Protein AF-A0A4R2RQB7-F1 (afdb_monomer)

Foldseek 3Di:
DDDDDDDDDDDDDDDDDDDDDDDDDDDDDDDDDDDDDDDPPPPLPQWWFWEDDDPDIDIDRQVVQQDPLPDLVRGDVVVVVVCCVPPPFVPAFDPKAAWFDDLNDIDFIGKTKGFDVVVVVVCSVVSVVRIPHYDHGHIDIHDHPHGPVQLVQQFVFWLFKAKWFDDVVQPLLVQLLVLLLSQQAFDKAAAFRKDKSCVRSDAFDVVSVWDWDWDADPNDIDIDTRHNNQVVLLLVQLQCQQSVWAWDFFDDDPDDAQGADPPSTGDDDHVDGITMTTNNWNWMKTWHWDDDPRMTMIIITGGPPTDTDGDDDDHTDDPVRGPPD

Organism: NCBI:txid1544746

Solvent-accessible surface area (backbone atoms only — not comparable to full-atom values): 18966 Å² total; per-residue (Å²): 137,88,83,88,81,90,85,87,88,86,88,79,88,89,86,89,87,88,79,90,87,89,89,90,84,87,89,86,88,83,92,81,72,92,74,84,70,79,80,78,76,79,73,71,54,88,39,26,47,29,37,26,57,97,94,47,76,49,78,42,61,35,55,84,59,56,30,73,74,78,52,74,84,46,47,47,63,65,61,51,52,48,47,40,58,69,70,46,38,78,77,63,46,38,79,41,38,48,29,48,49,58,95,81,41,78,42,68,47,41,74,11,30,38,75,31,64,66,61,47,51,59,46,54,79,44,37,85,82,44,49,73,40,77,34,77,58,54,63,44,76,36,79,37,91,33,42,49,73,58,57,67,38,21,73,67,28,78,56,24,71,27,52,30,44,52,68,61,86,45,51,43,30,45,49,21,31,48,53,48,36,58,52,51,32,46,40,74,45,45,53,71,36,70,50,45,50,48,81,58,54,47,74,68,38,65,90,76,68,29,33,66,18,66,36,75,56,97,66,37,84,42,79,38,62,32,11,44,39,44,56,50,42,13,30,45,48,48,11,38,43,26,31,48,44,46,77,72,37,75,37,68,62,89,51,92,58,56,49,34,50,90,94,46,53,22,33,60,41,80,99,64,50,40,40,27,36,30,35,77,40,97,52,50,34,28,34,40,47,49,75,57,94,36,32,44,38,25,33,32,20,18,35,74,85,63,78,73,60,65,44,92,74,84,74,42,47,56,62,95,74,36,80,88,120

Radius of gyration: 35.62 Å; Cα contacts (8 Å, |Δi|>4): 608; chains: 1; bounding box: 116×33×71 Å

Secondary structure (DSSP, 8-state):
-PPPP------------------------------------------EEEEEETTEEEEEEGGGGT--SS-GGGS-HHHHHHHIIIIIHHHH-B--B--EEETTEEEPPB-EEEE-HHHHHHHHHTGGGTTTSPEEPPEEEEPPSS-HHHHHHTTSEEEEEEEEE--TT-HHHHHHHHHHHHHTTTEEE-TTPEEEHHHHH----GGGT--EEEEEETTEEEEEETTTHHHHHHHHHHHHHHTT-EEEE----SS--TTS-TT------TTS---EEE--SSS-EEEEEEEETTEEEEEEEE-TT----PPP-PPPPPGGG----

InterPro domains:
  IPR007391 Vancomycin resistance VanW [PF04294] (172-301)
  IPR052913 Glycopeptide antibiotic resistance protein [PTHR35788] (31-301)

pLDDT: mean 85.74, std 21.05, range [27.14, 98.88]

Mean predicted aligned error: 11.04 Å

Structure (mmCIF, N/CA/C/O backbone):
data_AF-A0A4R2RQB7-F1
#
_entry.id   AF-A0A4R2RQB7-F1
#
loop_
_atom_site.group_PDB
_atom_site.id
_atom_site.type_symbol
_atom_site.label_atom_id
_atom_site.label_alt_id
_atom_site.label_comp_id
_atom_site.label_asym_id
_atom_site.label_entity_id
_atom_site.label_seq_id
_atom_site.pdbx_PDB_ins_code
_atom_site.Cartn_x
_atom_site.Cartn_y
_atom_site.Cartn_z
_atom_site.occupancy
_atom_site.B_iso_or_equiv
_atom_site.auth_seq_id
_atom_site.auth_comp_id
_atom_site.auth_asym_id
_atom_site.auth_atom_id
_atom_site.pdbx_PDB_model_num
ATOM 1 N N . MET A 1 1 ? -30.524 -9.908 -33.281 1.00 41.75 1 MET A N 1
ATOM 2 C CA . MET A 1 1 ? -31.072 -10.703 -32.159 1.00 41.75 1 MET A CA 1
ATOM 3 C C . MET A 1 1 ? -32.319 -9.994 -31.649 1.00 41.75 1 MET A C 1
ATOM 5 O O . MET A 1 1 ? -32.245 -8.812 -31.344 1.00 41.75 1 MET A O 1
ATOM 9 N N . LYS A 1 2 ? -33.473 -10.667 -31.725 1.00 34.12 2 LYS A N 1
ATOM 10 C CA . LYS A 1 2 ? -34.825 -10.111 -31.534 1.00 34.12 2 LYS A CA 1
ATOM 11 C C . LYS A 1 2 ? -35.172 -10.000 -30.037 1.00 34.12 2 LYS A C 1
ATOM 13 O O . LYS A 1 2 ? -34.946 -10.958 -29.307 1.00 34.12 2 LYS A O 1
ATOM 18 N N . LYS A 1 3 ? -35.760 -8.876 -29.609 1.00 35.12 3 LYS A N 1
ATOM 19 C CA . LYS A 1 3 ? -36.526 -8.740 -28.351 1.00 35.12 3 LYS A CA 1
ATOM 20 C C . LYS A 1 3 ? -38.022 -8.898 -28.670 1.00 35.12 3 LYS A C 1
ATOM 22 O O . LYS A 1 3 ? -38.433 -8.327 -29.682 1.00 35.12 3 LYS A O 1
ATOM 27 N N . PRO A 1 4 ? -38.839 -9.603 -27.866 1.00 51.75 4 PRO A N 1
ATOM 28 C CA . PRO A 1 4 ? -40.287 -9.567 -28.014 1.00 51.75 4 PRO A CA 1
ATOM 29 C C . PRO A 1 4 ? -40.957 -8.613 -27.016 1.00 51.75 4 PRO A C 1
ATOM 31 O O . PRO A 1 4 ? -40.385 -8.227 -25.996 1.00 51.75 4 PRO A O 1
ATOM 34 N N . ALA A 1 5 ? -42.168 -8.219 -27.398 1.00 39.22 5 ALA A N 1
ATOM 35 C CA . ALA A 1 5 ? -42.980 -7.154 -26.844 1.00 39.22 5 ALA A CA 1
ATOM 36 C C . ALA A 1 5 ? -44.043 -7.635 -25.837 1.00 39.22 5 ALA A C 1
ATOM 38 O O . ALA A 1 5 ? -44.452 -8.792 -25.828 1.00 39.22 5 ALA A O 1
ATOM 39 N N . LEU A 1 6 ? -44.464 -6.649 -25.044 1.00 38.53 6 LEU A N 1
ATOM 40 C CA . LEU A 1 6 ? -45.706 -6.425 -24.297 1.00 38.53 6 LEU A CA 1
ATOM 41 C C . LEU A 1 6 ? -46.942 -7.267 -24.690 1.00 38.53 6 LEU A C 1
ATOM 43 O O . LEU A 1 6 ? -47.318 -7.299 -25.860 1.00 38.53 6 LEU A O 1
ATOM 47 N N . VAL A 1 7 ? -47.665 -7.784 -23.688 1.00 36.84 7 VAL A N 1
ATOM 48 C CA . VAL A 1 7 ? -49.107 -8.081 -23.777 1.00 36.84 7 VAL A CA 1
ATOM 49 C C . VAL A 1 7 ? -49.780 -7.678 -22.461 1.00 36.84 7 VAL A C 1
ATOM 51 O O . VAL A 1 7 ? -49.440 -8.191 -21.397 1.00 36.84 7 VAL A O 1
ATOM 54 N N . THR A 1 8 ? -50.742 -6.763 -22.558 1.00 34.00 8 THR A N 1
ATOM 55 C CA . THR A 1 8 ? -51.638 -6.305 -21.487 1.00 34.00 8 THR A CA 1
ATOM 56 C C . THR A 1 8 ? -53.034 -6.843 -21.802 1.00 34.00 8 THR A C 1
ATOM 58 O O . THR A 1 8 ? -53.491 -6.680 -22.931 1.00 34.00 8 THR A O 1
ATOM 61 N N . PHE A 1 9 ? -53.722 -7.461 -20.839 1.00 37.06 9 PHE A N 1
ATOM 62 C CA . PHE A 1 9 ? -55.126 -7.866 -20.978 1.00 37.06 9 PHE A CA 1
ATOM 63 C C . PHE A 1 9 ? -56.004 -7.051 -20.023 1.00 37.06 9 PHE A C 1
ATOM 65 O O . PHE A 1 9 ? -55.791 -7.048 -18.814 1.00 37.06 9 PHE A O 1
ATOM 72 N N . ILE A 1 10 ? -56.993 -6.369 -20.600 1.00 37.09 10 ILE A N 1
ATOM 73 C CA . ILE A 1 10 ? -58.132 -5.731 -19.933 1.00 37.09 10 ILE A CA 1
ATOM 74 C C . ILE A 1 10 ? -59.335 -6.648 -20.183 1.00 37.09 10 ILE A C 1
ATOM 76 O O . ILE A 1 10 ? -59.533 -7.080 -21.317 1.00 37.09 10 ILE A O 1
ATOM 80 N N . SER A 1 11 ? -60.150 -6.926 -19.163 1.00 36.53 11 SER A N 1
ATOM 81 C CA . SER A 1 11 ? -61.489 -7.492 -19.358 1.00 36.53 11 SER A CA 1
ATOM 82 C C . SER A 1 11 ? -62.484 -6.878 -18.379 1.00 36.53 11 SER A C 1
ATOM 84 O O . SER A 1 11 ? -62.200 -6.692 -17.198 1.00 36.53 11 SER A O 1
ATOM 86 N N . THR A 1 12 ? -63.648 -6.555 -18.926 1.00 36.34 12 THR A N 1
ATOM 87 C CA . THR A 1 12 ? -64.676 -5.647 -18.419 1.00 36.34 12 THR A CA 1
ATOM 88 C C . THR A 1 12 ? -65.913 -6.423 -17.940 1.00 36.34 12 THR A C 1
ATOM 90 O O . THR A 1 12 ? -66.259 -7.433 -18.538 1.00 36.34 12 THR A O 1
ATOM 93 N N . MET A 1 13 ? -66.595 -5.869 -16.926 1.00 34.84 13 MET A N 1
ATOM 94 C CA . MET A 1 13 ? -68.047 -5.895 -16.630 1.00 34.84 13 MET A CA 1
ATOM 95 C C . MET A 1 13 ? -68.846 -7.215 -16.557 1.00 34.84 13 MET A C 1
ATOM 97 O O . MET A 1 13 ? -69.034 -7.905 -17.551 1.00 34.84 13 MET A O 1
ATOM 101 N N . CYS A 1 14 ? -69.589 -7.377 -15.451 1.00 33.84 14 CYS A N 1
ATOM 102 C CA . CYS A 1 14 ? -71.060 -7.417 -15.513 1.00 33.84 14 CYS A CA 1
ATOM 103 C C . CYS A 1 14 ? -71.718 -7.077 -14.164 1.00 33.84 14 CYS A C 1
ATOM 105 O O . CYS A 1 14 ? -71.251 -7.472 -13.100 1.00 33.84 14 CYS A O 1
ATOM 107 N N . LEU A 1 15 ? -72.806 -6.314 -14.264 1.00 36.81 15 LEU A N 1
ATOM 108 C CA . LEU A 1 15 ? -73.662 -5.763 -13.216 1.00 36.81 15 LEU A CA 1
ATOM 109 C C . LEU A 1 15 ? -74.956 -6.598 -13.182 1.00 36.81 15 LEU A C 1
ATOM 111 O O . LEU A 1 15 ? -75.507 -6.851 -14.249 1.00 36.81 15 LEU A O 1
ATOM 115 N N . PHE A 1 16 ? -75.490 -6.950 -12.010 1.00 35.72 16 PHE A N 1
ATOM 116 C CA . PHE A 1 16 ? -76.912 -7.288 -11.855 1.00 35.72 16 PHE A CA 1
ATOM 117 C C . PHE A 1 16 ? -77.428 -6.787 -10.499 1.00 35.72 16 PHE A C 1
ATOM 119 O O . PHE A 1 16 ? -76.824 -7.023 -9.456 1.00 35.72 16 PHE A O 1
ATOM 126 N N . ILE A 1 17 ? -78.538 -6.054 -10.560 1.00 40.56 17 ILE A N 1
ATOM 127 C CA . ILE A 1 17 ? -79.301 -5.432 -9.469 1.00 40.56 17 ILE A CA 1
ATOM 128 C C . ILE A 1 17 ? -80.656 -6.154 -9.399 1.00 40.56 17 ILE A C 1
ATOM 130 O O . ILE A 1 17 ? -81.132 -6.553 -10.458 1.00 40.56 17 ILE A O 1
ATOM 134 N N . LEU A 1 18 ? -81.260 -6.263 -8.201 1.00 34.50 18 LEU A N 1
ATOM 135 C CA . LEU A 1 18 ? -82.706 -6.336 -7.833 1.00 34.50 18 LEU A CA 1
ATOM 136 C C . LEU A 1 18 ? -82.798 -7.088 -6.477 1.00 34.50 18 LEU A C 1
ATOM 138 O O . LEU A 1 18 ? -82.076 -8.058 -6.302 1.00 34.50 18 LEU A O 1
ATOM 142 N N . SER A 1 19 ? -83.620 -6.801 -5.458 1.00 32.12 19 SER A N 1
ATOM 143 C CA . SER A 1 19 ? -84.639 -5.785 -5.119 1.00 32.12 19 SER A CA 1
ATOM 144 C C . SER A 1 19 ? -85.223 -6.137 -3.720 1.00 32.12 19 SER A C 1
ATOM 146 O O . SER A 1 19 ? -85.312 -7.325 -3.442 1.00 32.12 19 SER A O 1
ATOM 148 N N . CYS A 1 20 ? -85.638 -5.132 -2.914 1.00 29.88 20 CYS A N 1
ATOM 149 C CA . CYS A 1 20 ? -86.714 -5.062 -1.870 1.00 29.88 20 CYS A CA 1
ATOM 150 C C . CYS A 1 20 ? -87.087 -6.304 -1.000 1.00 29.88 20 CYS A C 1
ATOM 152 O O . CYS A 1 20 ? -87.253 -7.393 -1.519 1.00 29.88 20 CYS A O 1
ATOM 154 N N . THR A 1 21 ? -87.363 -6.259 0.318 1.00 37.09 21 THR A N 1
ATOM 155 C CA . THR A 1 21 ? -88.160 -5.332 1.173 1.00 37.09 21 THR A CA 1
ATOM 156 C C . THR A 1 21 ? -87.976 -5.721 2.675 1.00 37.09 21 THR A C 1
ATOM 158 O O . THR A 1 21 ? -87.451 -6.802 2.941 1.00 37.09 21 THR A O 1
ATOM 161 N N . PRO A 1 22 ? -88.415 -4.902 3.663 1.00 50.56 22 PRO A N 1
ATOM 162 C CA . PRO A 1 22 ? -88.115 -5.048 5.097 1.00 50.56 22 PRO A CA 1
ATOM 163 C C . PRO A 1 22 ? -89.261 -5.663 5.938 1.00 50.56 22 PRO A C 1
ATOM 165 O O . PRO A 1 22 ? -90.423 -5.604 5.546 1.00 50.56 22 PRO A O 1
ATOM 168 N N . MET A 1 23 ? -88.956 -6.154 7.149 1.00 31.94 23 MET A N 1
ATOM 169 C CA . MET A 1 23 ? -89.939 -6.337 8.232 1.00 31.94 23 MET A CA 1
ATOM 170 C C . MET A 1 23 ? -89.361 -5.947 9.602 1.00 31.94 23 MET A C 1
ATOM 172 O O . MET A 1 23 ? -88.247 -6.316 9.964 1.00 31.94 23 MET A O 1
ATOM 176 N N . GLN A 1 24 ? -90.170 -5.187 10.341 1.00 36.12 24 GLN A N 1
ATOM 177 C CA . GLN A 1 24 ? -89.989 -4.669 11.700 1.00 36.12 24 GLN A CA 1
ATOM 178 C C . GLN A 1 24 ? -90.617 -5.594 12.757 1.00 36.12 24 GLN A C 1
ATOM 180 O O . GLN A 1 24 ? -91.703 -6.116 12.523 1.00 36.12 24 GLN A O 1
ATOM 185 N N . ALA A 1 25 ? -90.005 -5.665 13.947 1.00 34.47 25 ALA A N 1
ATOM 186 C CA . ALA A 1 25 ? -90.647 -5.805 15.273 1.00 34.47 25 ALA A CA 1
ATOM 187 C C . ALA A 1 25 ? -89.563 -5.587 16.365 1.00 34.47 25 ALA A C 1
ATOM 189 O O . ALA A 1 25 ? -88.595 -6.335 16.408 1.00 34.47 25 ALA A O 1
ATOM 190 N N . SER A 1 26 ? -89.493 -4.431 17.046 1.00 29.70 26 SER A N 1
ATOM 191 C CA . SER A 1 26 ? -90.160 -4.042 18.318 1.00 29.70 26 SER A CA 1
ATOM 192 C C . SER A 1 26 ? -89.748 -4.908 19.529 1.00 29.70 26 SER A C 1
ATOM 194 O O . SER A 1 26 ? -90.164 -6.054 19.618 1.00 29.70 26 SER A O 1
ATOM 196 N N . GLN A 1 27 ? -88.765 -4.495 20.348 1.00 32.69 27 GLN A N 1
ATOM 197 C CA . GLN A 1 27 ? -88.809 -3.642 21.570 1.00 32.69 27 GLN A CA 1
ATOM 198 C C . GLN A 1 27 ? -88.611 -4.472 22.862 1.00 32.69 27 GLN A C 1
ATOM 200 O O . GLN A 1 27 ? -89.467 -5.288 23.188 1.00 32.69 27 GLN A O 1
ATOM 205 N N . LYS A 1 28 ? -87.558 -4.187 23.652 1.00 29.77 28 LYS A N 1
ATOM 206 C CA . LYS A 1 28 ? -87.646 -3.625 25.025 1.00 29.77 28 LYS A CA 1
ATOM 207 C C . LYS A 1 28 ? -86.283 -3.534 25.740 1.00 29.77 28 LYS A C 1
ATOM 209 O O . LYS A 1 28 ? -85.411 -4.376 25.583 1.00 29.77 28 LYS A O 1
ATOM 214 N N . GLU A 1 29 ? -86.185 -2.444 26.490 1.00 33.03 29 GLU A N 1
ATOM 215 C CA . GLU A 1 29 ? -85.135 -1.856 27.337 1.00 33.03 29 GLU A CA 1
ATOM 216 C C . GLU A 1 29 ? -84.390 -2.793 28.307 1.00 33.03 29 GLU A C 1
ATOM 218 O O . GLU A 1 29 ? -84.976 -3.749 28.802 1.00 33.03 29 GLU A O 1
ATOM 223 N N . THR A 1 30 ? -83.145 -2.442 28.683 1.00 28.64 30 THR A N 1
ATOM 224 C CA . THR A 1 30 ? -82.716 -2.102 30.071 1.00 28.64 30 THR A CA 1
ATOM 225 C C . THR A 1 30 ? -81.284 -1.513 30.036 1.00 28.64 30 THR A C 1
ATOM 227 O O . THR A 1 30 ? -80.422 -2.110 29.391 1.00 28.64 30 THR A O 1
ATOM 230 N N . PRO A 1 31 ? -80.971 -0.382 30.706 1.00 33.25 31 PRO A N 1
ATOM 231 C CA . PRO A 1 31 ? -79.615 0.163 30.760 1.00 33.25 31 PRO A CA 1
ATOM 232 C C . PRO A 1 31 ? -78.829 -0.440 31.934 1.00 33.25 31 PRO A C 1
ATOM 234 O O . PRO A 1 31 ? -79.226 -0.308 33.090 1.00 33.25 31 PRO A O 1
ATOM 237 N N . LEU A 1 32 ? -77.691 -1.075 31.651 1.00 29.56 32 LEU A N 1
ATOM 238 C CA . LEU A 1 32 ? -76.764 -1.569 32.671 1.00 29.56 32 LEU A CA 1
ATOM 239 C C . LEU A 1 32 ? -75.432 -0.824 32.576 1.00 29.56 32 LEU A C 1
ATOM 241 O O . LEU A 1 32 ? -74.598 -1.110 31.727 1.00 29.56 32 LEU A O 1
ATOM 245 N N . GLN A 1 33 ? -75.325 0.158 33.472 1.00 28.36 33 GLN A N 1
ATOM 246 C CA . GLN A 1 33 ? -74.161 0.558 34.264 1.00 28.36 33 GLN A CA 1
ATOM 247 C C . GLN A 1 33 ? -72.772 0.532 33.608 1.00 28.36 33 GLN A C 1
ATOM 249 O O . GLN A 1 33 ? -72.193 -0.520 33.338 1.00 28.36 33 GLN A O 1
ATOM 254 N N . GLU A 1 34 ? -72.194 1.735 33.535 1.00 40.31 34 GLU A N 1
ATOM 255 C CA . GLU A 1 34 ? -70.755 1.990 33.588 1.00 40.31 34 GLU A CA 1
ATOM 256 C C . GLU A 1 34 ? -70.060 1.042 34.573 1.00 40.31 34 GLU A C 1
ATOM 258 O O . GLU A 1 34 ? -70.184 1.163 35.793 1.00 40.31 34 GLU A O 1
ATOM 263 N N . LYS A 1 35 ? -69.276 0.112 34.028 1.00 30.17 35 LYS A N 1
ATOM 264 C CA . LYS A 1 35 ? -68.130 -0.453 34.729 1.00 30.17 35 LYS A CA 1
ATOM 265 C C . LYS A 1 35 ? -66.894 0.279 34.243 1.00 30.17 35 LYS A C 1
ATOM 267 O O . LYS A 1 35 ? -66.351 -0.001 33.177 1.00 30.17 35 LYS A O 1
ATOM 272 N N . THR A 1 36 ? -66.489 1.237 35.064 1.00 32.72 36 THR A N 1
ATOM 273 C CA . THR A 1 36 ? -65.136 1.774 35.147 1.00 32.72 36 THR A CA 1
ATOM 274 C C . THR A 1 36 ? -64.117 0.647 34.991 1.00 32.72 36 THR A C 1
ATOM 276 O O . THR A 1 36 ? -63.962 -0.213 35.856 1.00 32.72 36 THR A O 1
ATOM 279 N N . THR A 1 37 ? -63.428 0.639 33.852 1.00 27.14 37 THR A N 1
ATOM 280 C CA . THR A 1 37 ? -62.176 -0.106 33.708 1.00 27.14 37 THR A CA 1
ATOM 2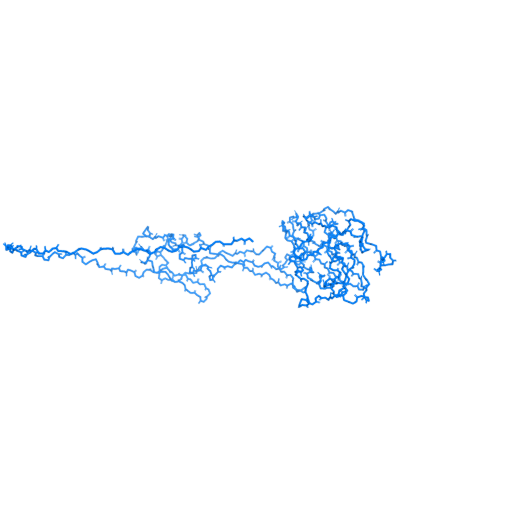81 C C . THR A 1 37 ? -61.069 0.792 34.261 1.00 27.14 37 THR A C 1
ATOM 283 O O . THR A 1 37 ? -61.119 2.002 34.015 1.00 27.14 37 THR A O 1
ATOM 286 N N . PRO A 1 38 ? -60.125 0.269 35.062 1.00 32.50 38 PRO A N 1
ATOM 287 C CA . PRO A 1 38 ? -59.202 1.101 35.815 1.00 32.50 38 PRO A CA 1
ATOM 288 C C . PRO A 1 38 ? -58.359 1.934 34.859 1.00 32.50 38 PRO A C 1
ATOM 290 O O . PRO A 1 38 ? -57.744 1.399 33.938 1.00 32.50 38 PRO A O 1
ATOM 293 N N . SER A 1 39 ? -58.319 3.239 35.118 1.00 32.75 39 SER A N 1
ATOM 294 C CA . SER A 1 39 ? -57.244 4.119 34.678 1.00 32.75 39 SER A CA 1
ATOM 295 C C . SER A 1 39 ? -55.923 3.458 35.064 1.00 32.75 39 SER A C 1
ATOM 297 O O . SER A 1 39 ? -55.522 3.516 36.225 1.00 32.75 39 SER A O 1
ATOM 299 N N . GLN A 1 40 ? -55.264 2.806 34.106 1.00 34.34 40 GLN A N 1
ATOM 300 C CA . GLN A 1 40 ? -53.846 2.510 34.213 1.00 34.34 40 GLN A CA 1
ATOM 301 C C . GLN A 1 40 ? -53.148 3.862 34.241 1.00 34.34 40 GLN A C 1
ATOM 303 O O . GLN A 1 40 ? -52.987 4.534 33.224 1.00 34.34 40 GLN A O 1
ATOM 308 N N . THR A 1 41 ? -52.835 4.304 35.451 1.00 31.98 41 THR A N 1
ATOM 309 C CA . THR A 1 41 ? -51.997 5.457 35.706 1.00 31.98 41 THR A CA 1
ATOM 310 C C . THR A 1 41 ? -50.684 5.195 34.993 1.00 31.98 41 THR A C 1
ATOM 312 O O . THR A 1 41 ? -49.893 4.344 35.393 1.00 31.98 41 THR A O 1
ATOM 315 N N . LYS A 1 42 ? -50.499 5.910 33.889 1.00 38.31 42 LYS A N 1
ATOM 316 C CA . LYS A 1 42 ? -49.254 6.049 33.154 1.00 38.31 42 LYS A CA 1
ATOM 317 C C . LYS A 1 42 ? -48.254 6.733 34.095 1.00 38.31 42 LYS A C 1
ATOM 319 O O . LYS A 1 42 ? -48.016 7.930 33.992 1.00 38.31 42 LYS A O 1
ATOM 324 N N . HIS A 1 43 ? -47.696 6.000 35.057 1.00 41.50 43 HIS A N 1
ATOM 325 C CA . HIS A 1 43 ? -46.380 6.336 35.587 1.00 41.50 43 HIS A CA 1
ATOM 326 C C . HIS A 1 43 ? -45.396 5.984 34.476 1.00 41.50 43 HIS A C 1
ATOM 328 O O . HIS A 1 43 ? -44.737 4.954 34.500 1.00 41.50 43 HIS A O 1
ATOM 334 N N . GLN A 1 44 ? -45.385 6.820 33.438 1.00 50.47 44 GLN A N 1
ATOM 335 C CA . GLN A 1 44 ? -44.293 6.861 32.490 1.00 50.47 44 GLN A CA 1
ATOM 336 C C . GLN A 1 44 ? -43.136 7.427 33.307 1.00 50.47 44 GLN A C 1
ATOM 338 O O . GLN A 1 44 ? -43.063 8.630 33.537 1.00 50.47 44 GLN A O 1
ATOM 343 N N . LEU A 1 45 ? -42.344 6.543 33.917 1.00 57.25 45 LEU A N 1
ATOM 344 C CA . LEU A 1 45 ? -41.039 6.952 34.394 1.00 57.25 45 LEU A CA 1
ATOM 345 C C . LEU A 1 45 ? -40.296 7.434 33.150 1.00 57.25 45 LEU A C 1
ATOM 347 O O . LEU A 1 45 ? -40.094 6.654 32.220 1.00 57.25 45 LEU A O 1
ATOM 351 N N . ASP A 1 46 ? -39.933 8.714 33.131 1.00 74.88 46 ASP A N 1
ATOM 352 C CA . ASP A 1 46 ? -38.983 9.271 32.172 1.00 74.88 46 ASP A CA 1
ATOM 353 C C . ASP A 1 46 ? -37.628 8.606 32.462 1.00 74.88 46 ASP A C 1
ATOM 355 O O . ASP A 1 46 ? -36.827 9.108 33.249 1.00 74.88 46 ASP A O 1
ATOM 359 N N . ALA A 1 47 ? -37.437 7.389 31.954 1.00 89.50 47 ALA A N 1
ATOM 360 C CA . ALA A 1 47 ? -36.232 6.591 32.113 1.00 89.50 47 ALA A CA 1
ATOM 361 C C . ALA A 1 47 ? -35.478 6.611 30.787 1.00 89.50 47 ALA A C 1
ATOM 363 O O . ALA A 1 47 ? -35.867 5.952 29.823 1.00 89.50 47 ALA A O 1
ATOM 364 N N . LYS A 1 48 ? -34.391 7.376 30.754 1.00 93.19 48 LYS A N 1
ATOM 365 C CA . LYS A 1 48 ? -33.513 7.509 29.599 1.00 93.19 48 LYS A CA 1
ATOM 366 C C . LYS A 1 48 ? -32.200 6.797 29.834 1.00 93.19 48 LYS A C 1
ATOM 368 O O . LYS A 1 48 ? -31.598 6.932 30.901 1.00 93.19 48 LYS A O 1
ATOM 373 N N . LEU A 1 49 ? -31.712 6.132 28.799 1.00 94.00 49 LEU A N 1
ATOM 374 C CA . LEU A 1 49 ? -30.302 5.792 28.688 1.00 94.00 49 LEU A CA 1
ATOM 375 C C . LEU A 1 49 ? -29.608 6.886 27.883 1.00 94.00 49 LEU A C 1
ATOM 377 O O . LEU A 1 49 ? -30.064 7.251 26.801 1.00 94.00 49 LEU A O 1
ATOM 381 N N . MET A 1 50 ? -28.524 7.427 28.429 1.00 95.38 50 MET A N 1
ATOM 382 C CA . MET A 1 50 ? -27.816 8.555 27.836 1.00 95.38 50 MET A CA 1
ATOM 383 C C . MET A 1 50 ? -26.335 8.217 27.706 1.00 95.38 50 MET A C 1
ATOM 385 O O . MET A 1 50 ? -25.676 7.937 28.707 1.00 95.38 50 MET A O 1
ATOM 389 N N . PHE A 1 51 ? -25.804 8.287 26.488 1.00 96.44 51 PHE A N 1
ATOM 390 C CA . PHE A 1 51 ? -24.368 8.189 26.232 1.00 96.44 51 PHE A CA 1
ATOM 391 C C . PHE A 1 51 ? -23.829 9.519 25.724 1.00 96.44 51 PHE A C 1
ATOM 393 O O . PHE A 1 51 ? -24.500 10.213 24.965 1.00 96.44 51 PHE A O 1
ATOM 400 N N . GLN A 1 52 ? -22.604 9.860 26.105 1.00 95.81 52 GLN A N 1
ATOM 401 C CA . GLN A 1 52 ? -21.890 11.029 25.612 1.00 95.81 52 GLN A CA 1
ATOM 402 C C . GLN A 1 52 ? -20.494 10.660 25.117 1.00 95.81 52 GLN A C 1
ATOM 404 O O . GLN A 1 52 ? -19.865 9.727 25.619 1.00 95.81 52 GLN A O 1
ATOM 409 N N . HIS A 1 53 ? -20.016 11.397 24.120 1.00 94.94 53 HIS A N 1
ATOM 410 C CA . HIS A 1 53 ? -18.635 11.342 23.660 1.00 94.94 53 HIS A CA 1
ATOM 411 C C . HIS A 1 53 ? -18.262 12.675 23.006 1.00 94.94 53 HIS A C 1
ATOM 413 O O . HIS A 1 53 ? -18.989 13.183 22.151 1.00 94.94 53 HIS A O 1
ATOM 419 N N . GLU A 1 54 ? -17.125 13.247 23.406 1.00 90.50 54 GLU A N 1
ATOM 420 C CA . GLU A 1 54 ? -16.690 14.586 22.987 1.00 90.50 54 GLU A CA 1
ATOM 421 C C . GLU A 1 54 ? -17.781 15.653 23.219 1.00 90.50 54 GLU A C 1
ATOM 423 O O . GLU A 1 54 ? -18.066 15.999 24.361 1.00 90.50 54 GLU A O 1
ATOM 428 N N . ASN A 1 55 ? -18.390 16.177 22.151 1.00 91.25 55 ASN A N 1
ATOM 429 C CA . ASN A 1 55 ? -19.432 17.209 22.207 1.00 91.25 55 ASN A CA 1
ATOM 430 C C . ASN A 1 55 ? -20.818 16.676 21.803 1.00 91.25 55 ASN A C 1
ATOM 432 O O . ASN A 1 55 ? -21.711 17.466 21.493 1.00 91.25 55 ASN A O 1
ATOM 436 N N . GLN A 1 56 ? -20.986 15.355 21.737 1.00 94.75 56 GLN A N 1
ATOM 437 C CA . GLN A 1 56 ? -22.229 14.702 21.337 1.00 94.75 56 GLN A CA 1
ATOM 438 C C . GLN A 1 56 ? -22.842 13.936 22.506 1.00 94.75 56 GLN A C 1
ATOM 440 O O . GLN A 1 56 ? -22.135 13.350 23.325 1.00 94.75 56 GLN A O 1
ATOM 445 N N . VAL A 1 57 ? -24.174 13.952 22.558 1.00 96.12 57 VAL A N 1
ATOM 446 C CA . VAL A 1 57 ? -24.987 13.202 23.515 1.00 96.12 57 VAL A CA 1
ATOM 447 C C . VAL A 1 57 ? -26.076 12.484 22.728 1.00 96.12 57 VAL A C 1
ATOM 449 O O . VAL A 1 57 ? -26.735 13.092 21.883 1.00 96.12 57 VAL A O 1
ATOM 452 N N . TRP A 1 58 ? -26.253 11.200 23.008 1.00 96.56 58 TRP A N 1
ATOM 453 C CA . TRP A 1 58 ? -27.304 10.358 22.454 1.00 96.56 58 TRP A CA 1
ATOM 454 C C . TRP A 1 58 ? -28.219 9.905 23.580 1.00 96.56 58 TRP A C 1
ATOM 456 O O . TRP A 1 58 ? -27.748 9.459 24.626 1.00 96.56 58 TRP A O 1
ATOM 466 N N . GLU A 1 59 ? -29.522 10.001 23.348 1.00 96.06 59 GLU A N 1
ATOM 467 C CA . GLU A 1 59 ? -30.550 9.640 24.316 1.00 96.06 59 GLU A CA 1
ATOM 468 C C . GLU A 1 59 ? -31.454 8.561 23.723 1.00 96.06 59 GLU A C 1
ATOM 470 O O . GLU A 1 59 ? -31.859 8.648 22.562 1.00 96.06 59 GLU A O 1
ATOM 475 N N . LEU A 1 60 ? -31.781 7.563 24.538 1.00 94.69 60 LEU A N 1
ATOM 476 C CA . LEU A 1 60 ? -32.785 6.552 24.248 1.00 94.69 60 LEU A CA 1
ATOM 477 C C . LEU A 1 60 ? -33.832 6.568 25.357 1.00 94.69 60 LEU A C 1
ATOM 479 O O . LEU A 1 60 ? -33.519 6.293 26.517 1.00 94.69 60 LEU A O 1
ATOM 483 N N . GLU A 1 61 ? -35.074 6.863 24.987 1.00 94.06 61 GLU A N 1
ATOM 484 C CA . GLU A 1 61 ? -36.228 6.719 25.871 1.00 94.06 61 GLU A CA 1
ATOM 485 C C . GLU A 1 61 ? -36.504 5.224 26.070 1.00 94.06 61 GLU A C 1
ATOM 487 O O . GLU A 1 61 ? -36.956 4.531 25.159 1.00 94.06 61 GLU A O 1
ATOM 492 N N . LEU A 1 62 ? -36.223 4.691 27.260 1.00 90.69 62 LEU A N 1
ATOM 493 C CA . LEU A 1 62 ? -36.333 3.249 27.500 1.00 90.69 62 LEU A CA 1
ATOM 494 C C . LEU A 1 62 ? -37.788 2.765 27.508 1.00 90.69 62 LEU A C 1
ATOM 496 O O . LEU A 1 62 ? -38.059 1.602 27.210 1.00 90.69 62 LEU A O 1
ATOM 500 N N . GLY A 1 63 ? -38.738 3.663 27.782 1.00 87.44 63 GLY A N 1
ATOM 501 C CA . GLY A 1 63 ? -40.165 3.367 27.658 1.00 87.44 63 GLY A CA 1
ATOM 502 C C . GLY A 1 63 ? -40.585 3.017 26.224 1.00 87.44 63 GLY A C 1
ATOM 503 O O . GLY A 1 63 ? -41.486 2.198 26.044 1.00 87.44 63 GLY A O 1
ATOM 504 N N . ASP A 1 64 ? -39.906 3.561 25.207 1.00 87.44 64 ASP A N 1
ATOM 505 C CA . ASP A 1 64 ? -40.206 3.282 23.794 1.00 87.44 64 ASP A CA 1
ATOM 506 C C . ASP A 1 64 ? -39.775 1.868 23.374 1.00 87.44 64 ASP A C 1
ATOM 508 O O . ASP A 1 64 ? -40.280 1.328 22.388 1.00 87.44 64 ASP A O 1
ATOM 512 N N . ILE A 1 65 ? -38.878 1.246 24.146 1.00 87.94 65 ILE A N 1
ATOM 513 C CA . ILE A 1 65 ? -38.383 -0.120 23.929 1.00 87.94 65 ILE A CA 1
ATOM 514 C C . ILE A 1 65 ? -38.861 -1.110 25.003 1.00 87.94 65 ILE A C 1
ATOM 516 O O . ILE A 1 65 ? -38.330 -2.212 25.106 1.00 87.94 65 ILE A O 1
ATOM 520 N N . GLY A 1 66 ? -39.890 -0.744 25.776 1.00 81.75 66 GLY A N 1
ATOM 521 C CA . GLY A 1 66 ? -40.612 -1.669 26.655 1.00 81.75 66 GLY A CA 1
ATOM 522 C C . GLY A 1 66 ? -40.106 -1.780 28.096 1.00 81.75 66 GLY A C 1
ATOM 523 O O . GLY A 1 66 ? -40.620 -2.622 28.829 1.00 81.75 66 GLY A O 1
ATOM 524 N N . PHE A 1 67 ? -39.166 -0.933 28.527 1.00 87.56 67 PHE A N 1
ATOM 525 C CA . PHE A 1 67 ? -38.710 -0.906 29.920 1.00 87.56 67 PHE A CA 1
ATOM 526 C C . PHE A 1 67 ? -39.801 -0.359 30.852 1.00 87.56 67 PHE A C 1
ATOM 528 O O . PHE A 1 67 ? -40.355 0.716 30.612 1.00 87.56 67 PHE A O 1
ATOM 535 N N . ASP 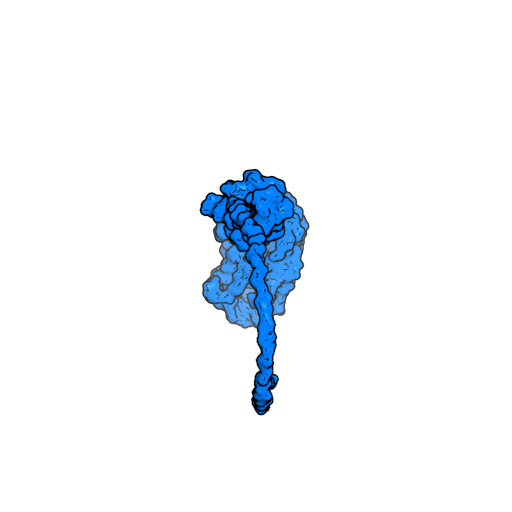A 1 68 ? -40.089 -1.071 31.941 1.00 83.31 68 ASP A N 1
ATOM 536 C CA . ASP A 1 68 ? -41.139 -0.701 32.901 1.00 83.31 68 ASP A CA 1
ATOM 537 C C . ASP A 1 68 ? -40.703 0.362 33.932 1.00 83.31 68 ASP A C 1
ATOM 539 O O . ASP A 1 68 ? -41.521 0.853 34.715 1.00 83.31 68 ASP A O 1
ATOM 543 N N . GLY A 1 69 ? -39.419 0.737 33.925 1.00 82.62 69 GLY A N 1
ATOM 544 C CA . GLY A 1 69 ? -38.830 1.726 34.829 1.00 82.62 69 GLY A CA 1
ATOM 545 C C . GLY A 1 69 ? -38.375 1.172 36.183 1.00 82.62 69 GLY A C 1
ATOM 546 O O . GLY A 1 69 ? -37.771 1.920 36.955 1.00 82.62 69 GLY A O 1
ATOM 547 N N . VAL A 1 70 ? -38.644 -0.101 36.493 1.00 82.44 70 VAL A N 1
ATOM 548 C CA . VAL A 1 70 ? -38.474 -0.681 37.837 1.00 82.44 70 VAL A CA 1
ATOM 549 C C . VAL A 1 70 ? -37.732 -2.016 37.822 1.00 82.44 70 VAL A C 1
ATOM 551 O O . VAL A 1 70 ? -36.866 -2.214 38.667 1.00 82.44 70 VAL A O 1
ATOM 554 N N . ASP A 1 71 ? -38.062 -2.929 36.911 1.00 83.75 71 ASP A N 1
ATOM 555 C CA . ASP A 1 71 ? -37.433 -4.241 36.785 1.00 83.75 71 ASP A CA 1
ATOM 556 C C . ASP A 1 71 ? -36.404 -4.219 35.642 1.00 83.75 71 ASP A C 1
ATOM 558 O O . ASP A 1 71 ? -36.799 -4.152 34.474 1.00 83.75 71 ASP A O 1
ATOM 562 N N . PRO A 1 72 ? -35.089 -4.321 35.929 1.00 83.38 72 PRO A N 1
ATOM 563 C CA . PRO A 1 72 ? -34.047 -4.410 34.905 1.00 83.38 72 PRO A CA 1
ATOM 564 C C . PRO A 1 72 ? -34.286 -5.517 33.876 1.00 83.38 72 PRO A C 1
ATOM 566 O O . PRO A 1 72 ? -33.865 -5.381 32.734 1.00 83.38 72 PRO A O 1
ATOM 569 N N . THR A 1 73 ? -34.976 -6.601 34.250 1.00 86.06 73 THR A N 1
ATOM 570 C CA . THR A 1 73 ? -35.251 -7.724 33.343 1.00 86.06 73 THR A CA 1
ATOM 571 C C . THR A 1 73 ? -36.323 -7.416 32.297 1.00 86.06 73 THR A C 1
ATOM 573 O O . THR A 1 73 ? -36.454 -8.163 31.328 1.00 86.06 73 THR A O 1
ATOM 576 N N . SER A 1 74 ? -37.064 -6.312 32.454 1.00 87.25 74 SER A N 1
ATOM 577 C CA . SER A 1 74 ? -38.004 -5.818 31.440 1.00 87.25 74 SER A CA 1
ATOM 578 C C . SER A 1 74 ? -37.311 -5.100 30.276 1.00 87.25 74 SER A C 1
ATOM 580 O O . SER A 1 74 ? -37.929 -4.893 29.233 1.00 87.25 74 SER A O 1
ATOM 582 N N . LEU A 1 75 ? -36.036 -4.718 30.431 1.00 89.25 75 LEU A N 1
ATOM 583 C CA . LEU A 1 75 ? -35.275 -4.034 29.393 1.00 89.25 75 LEU A CA 1
ATOM 584 C C . LEU A 1 75 ? -34.892 -5.005 28.270 1.00 89.25 75 LEU A C 1
ATOM 586 O O . LEU A 1 75 ? -34.219 -6.009 28.498 1.00 89.25 75 LEU A O 1
ATOM 590 N N . ASP A 1 76 ? -35.245 -4.663 27.033 1.00 91.81 76 ASP A N 1
ATOM 591 C CA . ASP A 1 76 ? -34.774 -5.393 25.858 1.00 91.81 76 ASP A CA 1
ATOM 592 C C . ASP A 1 76 ? -33.374 -4.902 25.450 1.00 91.81 76 ASP A C 1
ATOM 594 O O . ASP A 1 76 ? -33.205 -3.873 24.786 1.00 91.81 76 ASP A O 1
ATOM 598 N N . HIS A 1 77 ? -32.350 -5.654 25.856 1.00 93.00 77 HIS A N 1
ATOM 599 C CA . HIS A 1 77 ? -30.953 -5.334 25.555 1.00 93.00 77 HIS A CA 1
ATOM 600 C C . HIS A 1 77 ? -30.655 -5.369 24.047 1.00 93.00 77 HIS A C 1
ATOM 602 O O . HIS A 1 77 ? -29.806 -4.614 23.571 1.00 93.00 77 HIS A O 1
ATOM 608 N N . GLU A 1 78 ? -31.362 -6.189 23.263 1.00 93.81 78 GLU A N 1
ATOM 609 C CA . GLU A 1 78 ? -31.156 -6.245 21.813 1.00 93.81 78 GLU A CA 1
ATOM 610 C C . GLU A 1 78 ? -31.691 -4.992 21.120 1.00 93.81 78 GLU A C 1
ATOM 612 O O . GLU A 1 78 ? -31.067 -4.502 20.175 1.00 93.81 78 GLU A O 1
ATOM 617 N N . LEU A 1 79 ? -32.791 -4.414 21.610 1.00 94.88 79 LEU A N 1
ATOM 618 C CA . LEU A 1 79 ? -33.266 -3.120 21.116 1.00 94.88 79 LEU A CA 1
ATOM 619 C C . LEU A 1 79 ? -32.296 -1.986 21.466 1.00 94.88 79 LEU A C 1
ATOM 621 O O . LEU A 1 79 ? -32.034 -1.138 20.608 1.00 94.88 79 LEU A O 1
ATOM 625 N N . VAL A 1 80 ? -31.681 -2.011 22.655 1.00 94.88 80 VAL A N 1
ATOM 626 C CA . VAL A 1 80 ? -30.604 -1.068 23.012 1.00 94.88 80 VAL A CA 1
ATOM 627 C C . VAL A 1 80 ? -29.397 -1.241 22.085 1.00 94.88 80 VAL A C 1
ATOM 629 O O . VAL A 1 80 ? -28.920 -0.267 21.502 1.00 94.88 80 VAL A O 1
ATOM 632 N N . HIS A 1 81 ? -28.921 -2.472 21.880 1.00 95.50 81 HIS A N 1
ATOM 633 C CA . HIS A 1 81 ? -27.814 -2.759 20.963 1.00 95.50 81 HIS A CA 1
ATOM 634 C C . HIS A 1 81 ? -28.129 -2.362 19.520 1.00 95.50 81 HIS A C 1
ATOM 636 O O . HIS A 1 81 ? -27.254 -1.858 18.813 1.00 95.50 81 HIS A O 1
ATOM 642 N N . SER A 1 82 ? -29.365 -2.577 19.070 1.00 96.25 82 SER A N 1
ATOM 643 C CA . SER A 1 82 ? -29.814 -2.162 17.746 1.00 96.25 82 SER A CA 1
ATOM 644 C C . SER A 1 82 ? -29.778 -0.645 17.610 1.00 96.25 82 SER A C 1
ATOM 646 O O . SER A 1 82 ? -29.204 -0.155 16.642 1.00 96.25 82 SER A O 1
ATOM 648 N N . TRP A 1 83 ? -30.318 0.090 18.586 1.00 96.62 83 TRP A N 1
ATOM 649 C CA . TRP A 1 83 ? -30.267 1.552 18.608 1.00 96.62 83 TRP A CA 1
ATOM 650 C C . TRP A 1 83 ? -28.826 2.074 18.601 1.00 96.62 83 TRP A C 1
ATOM 652 O O . TRP A 1 83 ? -28.489 2.934 17.790 1.00 96.62 83 TRP A O 1
ATOM 662 N N . ILE A 1 84 ? -27.937 1.501 19.419 1.00 96.62 84 ILE A N 1
ATOM 663 C CA . ILE A 1 84 ? -26.510 1.854 19.409 1.00 96.62 84 ILE A CA 1
ATOM 664 C C . ILE A 1 84 ? -25.919 1.637 18.014 1.00 96.62 84 ILE A C 1
ATOM 666 O O . ILE A 1 84 ? -25.225 2.505 17.492 1.00 96.62 84 ILE A O 1
ATOM 670 N N . ARG A 1 85 ? -26.202 0.495 17.381 1.00 96.56 85 ARG A N 1
ATOM 671 C CA . ARG A 1 85 ? -25.655 0.151 16.064 1.00 96.56 85 ARG A CA 1
ATOM 672 C C . ARG A 1 85 ? -26.159 1.069 14.950 1.00 96.56 85 ARG A C 1
ATOM 674 O O . ARG A 1 85 ? -25.416 1.300 13.999 1.00 96.56 85 ARG A O 1
ATOM 681 N N . THR A 1 86 ? -27.400 1.549 15.025 1.00 96.44 86 THR A N 1
ATOM 682 C CA . THR A 1 86 ? -27.997 2.379 13.968 1.00 96.44 86 THR A CA 1
ATOM 683 C C . THR A 1 86 ? -27.755 3.864 14.182 1.00 96.44 86 THR A C 1
ATOM 685 O O . THR A 1 86 ? -27.399 4.554 13.231 1.00 96.44 86 THR A O 1
ATOM 688 N N . GLU A 1 87 ? -27.898 4.348 15.414 1.00 95.75 87 GLU A N 1
ATOM 689 C CA . GLU A 1 87 ? -27.873 5.779 15.713 1.00 95.75 87 GLU A CA 1
ATOM 690 C C . GLU A 1 87 ? -26.500 6.254 16.187 1.00 95.75 87 GLU A C 1
ATOM 692 O O . GLU A 1 87 ? -26.069 7.342 15.812 1.00 95.75 87 GLU A O 1
ATOM 697 N N . VAL A 1 88 ? -25.789 5.460 16.993 1.00 96.38 88 VAL A N 1
ATOM 698 C CA . VAL A 1 88 ? -24.555 5.903 17.666 1.00 96.38 88 VAL A CA 1
ATOM 699 C C . VAL A 1 88 ? -23.312 5.475 16.888 1.00 96.38 88 VAL A C 1
ATOM 701 O O . VAL A 1 88 ? -22.489 6.310 16.515 1.00 96.38 88 VAL A O 1
ATOM 704 N N . ALA A 1 89 ? -23.184 4.179 16.591 1.00 96.25 89 ALA A N 1
ATOM 705 C CA . ALA A 1 89 ? -21.992 3.577 15.997 1.00 96.25 89 ALA A CA 1
ATOM 706 C C . ALA A 1 89 ? -21.513 4.274 14.711 1.00 96.25 89 ALA A C 1
ATOM 708 O O . ALA A 1 89 ? -20.324 4.581 14.635 1.00 96.25 89 ALA A O 1
ATOM 709 N N . PRO A 1 90 ? -22.375 4.634 13.735 1.00 96.31 90 PRO A N 1
ATOM 710 C CA . PRO A 1 90 ? -21.922 5.292 12.507 1.00 96.31 90 PRO A CA 1
ATOM 711 C C . PRO A 1 90 ? -21.295 6.676 12.723 1.00 96.31 90 PRO A C 1
ATOM 713 O O . PRO A 1 90 ? -20.623 7.185 11.828 1.00 96.31 90 PRO A O 1
ATOM 716 N N . GLN A 1 91 ? -21.537 7.299 13.881 1.00 94.88 91 GLN A N 1
ATOM 717 C CA . GLN A 1 91 ? -21.022 8.626 14.220 1.00 94.88 91 GLN A CA 1
ATOM 718 C C . GLN A 1 91 ? -19.676 8.567 14.957 1.00 94.88 91 GLN A C 1
ATOM 720 O O . GLN A 1 91 ? -18.914 9.530 14.890 1.00 94.88 91 GLN A O 1
ATOM 725 N N . VAL A 1 92 ? -19.370 7.453 15.634 1.00 95.12 92 VAL A N 1
ATOM 726 C CA . VAL A 1 92 ? -18.199 7.327 16.526 1.00 95.12 92 VAL A CA 1
ATOM 727 C C . VAL A 1 92 ? -17.209 6.244 16.107 1.00 95.12 92 VAL A C 1
ATOM 729 O O . VAL A 1 92 ? -16.013 6.365 16.380 1.00 95.12 92 VAL A O 1
ATOM 732 N N . GLU A 1 93 ? -17.674 5.171 15.463 1.00 95.94 93 GLU A N 1
ATOM 733 C CA . GLU A 1 93 ? -16.798 4.078 15.066 1.00 95.94 93 GLU A CA 1
ATOM 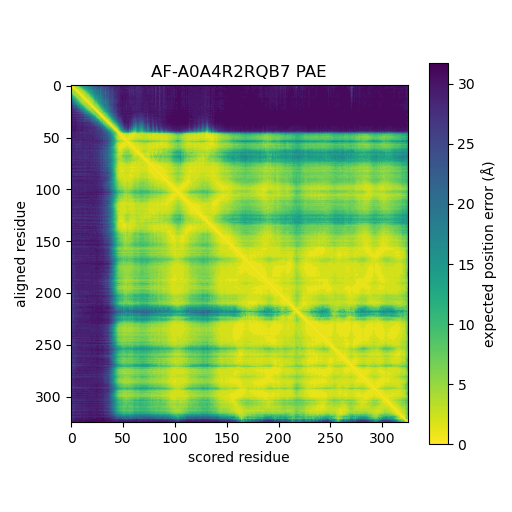734 C C . GLU A 1 93 ? -15.933 4.493 13.882 1.00 95.94 93 GLU A C 1
ATOM 736 O O . GLU A 1 93 ? -16.390 5.024 12.868 1.00 95.94 93 GLU A O 1
ATOM 741 N N . LYS A 1 94 ? -14.638 4.229 14.018 1.00 95.56 94 LYS A N 1
ATOM 742 C CA . LYS A 1 94 ? -13.636 4.588 13.027 1.00 95.56 94 LYS A CA 1
ATOM 743 C C . LYS A 1 94 ? -12.599 3.487 12.953 1.00 95.56 94 LYS A C 1
ATOM 745 O O . LYS A 1 94 ? -12.014 3.108 13.963 1.00 95.56 94 LYS A O 1
ATOM 750 N N . GLU A 1 95 ? -12.311 3.014 11.750 1.00 95.81 95 GLU A N 1
ATOM 751 C CA . GLU A 1 95 ? -11.202 2.088 11.535 1.00 95.81 95 GLU A CA 1
ATOM 752 C C . GLU A 1 95 ? -9.848 2.801 11.714 1.00 95.81 95 GLU A C 1
ATOM 754 O O . GLU A 1 95 ? -9.697 3.963 11.319 1.00 95.81 95 GLU A O 1
ATOM 759 N N . PRO A 1 96 ? -8.831 2.134 12.286 1.00 96.81 96 PRO A N 1
ATOM 760 C CA . PRO A 1 96 ? -7.513 2.728 12.434 1.00 96.81 96 PRO A CA 1
ATOM 761 C C . PRO A 1 96 ? -6.835 2.902 11.071 1.00 96.81 96 PRO A C 1
ATOM 763 O O . PRO A 1 96 ? -6.841 2.007 10.223 1.00 96.81 96 PRO A O 1
ATOM 766 N N . ILE A 1 97 ? -6.151 4.029 10.888 1.00 96.25 97 ILE A N 1
ATOM 767 C CA . ILE A 1 97 ? -5.391 4.331 9.674 1.00 96.25 97 ILE A CA 1
ATOM 768 C C . ILE A 1 97 ? -3.909 4.141 9.976 1.00 96.25 97 ILE A C 1
ATOM 770 O O . ILE A 1 97 ? -3.340 4.785 10.853 1.00 96.25 97 ILE A O 1
ATOM 774 N N . SER A 1 98 ? -3.263 3.237 9.241 1.00 97.06 98 SER A N 1
ATOM 775 C CA . SER A 1 98 ? -1.825 2.992 9.386 1.00 97.06 98 SER A CA 1
ATOM 776 C C . SER A 1 98 ? -0.989 4.172 8.900 1.00 97.06 98 SER A C 1
ATOM 778 O O . SER A 1 98 ? -1.326 4.794 7.897 1.00 97.06 98 SER A O 1
ATOM 780 N N . ALA A 1 99 ? 0.146 4.425 9.555 1.00 97.19 99 ALA A N 1
ATOM 781 C CA . ALA A 1 99 ? 1.130 5.395 9.085 1.00 97.19 99 ALA A CA 1
ATOM 782 C C . ALA A 1 99 ? 1.642 5.012 7.687 1.00 97.19 99 ALA A C 1
ATOM 784 O O . ALA A 1 99 ? 1.928 3.842 7.409 1.00 97.19 99 ALA A O 1
ATOM 785 N N . PHE A 1 100 ? 1.794 6.004 6.813 1.00 96.12 100 PHE A N 1
ATOM 786 C CA . PHE A 1 100 ? 2.179 5.803 5.415 1.00 96.12 100 PHE A CA 1
ATOM 787 C C . PHE A 1 100 ? 3.028 6.964 4.896 1.00 96.12 100 PHE A C 1
ATOM 789 O O . PHE A 1 100 ? 3.110 8.026 5.509 1.00 96.12 100 P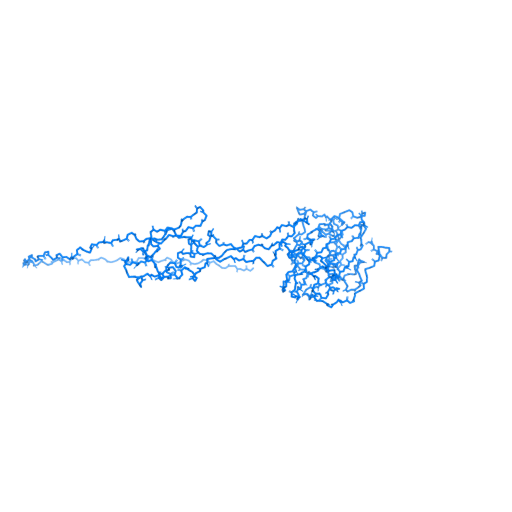HE A O 1
ATOM 796 N N . PHE A 1 101 ? 3.674 6.781 3.745 1.00 95.69 101 PHE A N 1
ATOM 797 C CA . PHE A 1 101 ? 4.438 7.846 3.103 1.00 95.69 101 PHE A CA 1
ATOM 798 C C . PHE A 1 101 ? 3.637 8.491 1.974 1.00 95.69 101 PHE A C 1
ATOM 800 O O . PHE A 1 101 ? 3.096 7.806 1.112 1.00 95.69 101 PHE A O 1
ATOM 807 N N . LYS A 1 102 ? 3.628 9.824 1.934 1.00 93.06 102 LYS A N 1
ATOM 808 C CA . LYS A 1 102 ? 3.131 10.620 0.808 1.00 93.06 102 LYS A CA 1
ATOM 809 C C . LYS A 1 102 ? 4.253 11.528 0.330 1.00 93.06 102 LYS A C 1
ATOM 811 O O . LYS A 1 102 ? 4.738 12.353 1.100 1.00 93.06 102 LYS A O 1
ATOM 816 N N . ASN A 1 103 ? 4.700 11.371 -0.917 1.00 89.50 103 ASN A N 1
ATOM 817 C CA . ASN A 1 103 ? 5.844 12.118 -1.464 1.00 89.50 103 ASN A CA 1
ATOM 818 C C . ASN A 1 103 ? 7.085 12.050 -0.548 1.00 89.50 103 ASN A C 1
ATOM 820 O O . ASN A 1 103 ? 7.703 13.068 -0.246 1.00 89.50 103 ASN A O 1
ATOM 824 N N . ARG A 1 104 ? 7.413 10.848 -0.047 1.00 89.69 104 ARG A N 1
ATOM 825 C CA . ARG A 1 104 ? 8.490 10.581 0.935 1.00 89.69 104 ARG A CA 1
ATOM 826 C C . ARG A 1 104 ? 8.327 11.234 2.313 1.00 89.69 104 ARG A C 1
ATOM 828 O O . ARG A 1 104 ? 9.170 11.011 3.179 1.00 89.69 104 ARG A O 1
ATOM 835 N N . LYS A 1 105 ? 7.256 11.989 2.558 1.00 95.00 105 LYS A N 1
ATOM 836 C CA . LYS A 1 105 ? 6.907 12.497 3.887 1.00 95.00 105 LYS A CA 1
ATOM 837 C C . LYS A 1 105 ? 6.089 11.446 4.627 1.00 95.00 105 LYS A C 1
ATOM 839 O O . LYS A 1 105 ? 5.077 10.982 4.109 1.00 95.00 105 LYS A O 1
ATOM 844 N N . LEU A 1 106 ? 6.533 11.076 5.824 1.00 95.75 106 LEU A N 1
ATOM 845 C CA . LEU A 1 106 ? 5.794 10.171 6.699 1.00 95.75 106 LEU A CA 1
ATOM 846 C C . LEU A 1 106 ? 4.583 10.905 7.282 1.00 95.75 106 LEU A C 1
ATOM 848 O O . LEU A 1 106 ? 4.739 11.938 7.934 1.00 95.75 106 LEU A O 1
ATOM 852 N N . ILE A 1 107 ? 3.397 10.373 7.018 1.00 97.62 107 ILE A N 1
ATOM 853 C CA . ILE A 1 107 ? 2.140 10.762 7.647 1.00 97.62 107 ILE A CA 1
ATOM 854 C C . ILE A 1 107 ? 1.906 9.781 8.805 1.00 97.62 107 ILE A C 1
ATOM 856 O O . ILE A 1 107 ? 1.990 8.568 8.574 1.00 97.62 107 ILE A O 1
ATOM 860 N N . PRO A 1 108 ? 1.708 10.274 10.041 1.00 97.19 108 PRO A N 1
ATOM 861 C CA . PRO A 1 108 ? 1.504 9.414 11.199 1.00 97.19 108 PRO A CA 1
ATOM 862 C C . PRO A 1 108 ? 0.180 8.655 11.100 1.00 97.19 108 PRO A C 1
ATOM 864 O O . PRO A 1 108 ? -0.695 8.976 10.300 1.00 97.19 108 PRO A O 1
ATOM 867 N N . GLU A 1 109 ? 0.074 7.621 11.916 1.00 97.12 109 GLU A N 1
ATOM 868 C CA . GLU A 1 109 ? -1.121 6.817 12.078 1.00 97.12 109 GLU A CA 1
ATOM 869 C C . GLU A 1 109 ? -2.261 7.588 12.754 1.00 97.12 109 GLU A C 1
ATOM 871 O O . GLU A 1 109 ? -2.033 8.494 13.558 1.00 97.12 109 GLU A O 1
ATOM 876 N N . GLU A 1 110 ? -3.489 7.152 12.493 1.00 96.56 110 GLU A N 1
ATOM 877 C CA . GLU A 1 110 ? -4.671 7.557 13.247 1.00 96.56 110 GLU A CA 1
ATOM 878 C C . GLU A 1 110 ? -5.259 6.326 13.932 1.00 96.56 110 GLU A C 1
ATOM 880 O O . GLU A 1 110 ? -5.377 5.251 13.337 1.00 96.56 110 GLU A O 1
ATOM 885 N N . TYR A 1 111 ? -5.612 6.468 15.205 1.00 95.44 111 TYR A N 1
ATOM 886 C CA . TYR A 1 111 ? -6.251 5.388 15.945 1.00 95.44 111 TYR A CA 1
ATOM 887 C C . TYR A 1 111 ? -7.715 5.268 15.548 1.00 95.44 111 TYR A C 1
ATOM 889 O O . TYR A 1 111 ? -8.369 6.259 15.220 1.00 95.44 111 TYR A O 1
ATOM 897 N N . GLY A 1 112 ? -8.194 4.032 15.584 1.00 95.81 112 GLY A N 1
ATOM 898 C CA . GLY A 1 112 ? -9.598 3.724 15.411 1.00 95.81 112 GLY A CA 1
ATOM 899 C C . GLY A 1 112 ? -10.285 3.527 16.753 1.00 95.81 112 GLY A C 1
ATOM 900 O O . GLY A 1 112 ? -9.626 3.388 17.790 1.00 95.81 112 GLY A O 1
ATOM 901 N N . TYR A 1 113 ? -11.604 3.461 16.712 1.00 95.56 113 TYR A N 1
ATOM 902 C CA . TYR A 1 113 ? -12.469 3.238 17.858 1.00 95.56 113 TYR A CA 1
ATOM 903 C C . TYR A 1 113 ? -13.627 2.355 17.424 1.00 95.56 113 TYR A C 1
ATOM 905 O O . TYR A 1 113 ? -14.151 2.506 16.322 1.00 95.56 113 TYR A O 1
ATOM 913 N N . LYS A 1 114 ? -14.006 1.433 18.298 1.00 96.94 114 LYS A N 1
ATOM 914 C CA . LYS A 1 114 ? -15.241 0.665 18.190 1.00 96.94 114 LYS A CA 1
ATOM 915 C C . LYS A 1 114 ? -15.977 0.737 19.512 1.00 96.94 114 LYS A C 1
ATOM 917 O O . LYS A 1 114 ? -15.338 0.921 20.551 1.00 96.94 114 LYS A O 1
ATOM 922 N N . ILE A 1 115 ? -17.280 0.540 19.477 1.00 97.19 115 ILE A N 1
ATOM 923 C CA . ILE A 1 115 ? -18.072 0.470 20.694 1.00 97.19 115 ILE A CA 1
ATOM 924 C C . ILE A 1 115 ? -17.724 -0.806 21.461 1.00 97.19 115 ILE A C 1
ATOM 926 O O . ILE A 1 115 ? -17.580 -1.894 20.892 1.00 97.19 115 ILE A O 1
ATOM 930 N N . ASP A 1 116 ? -17.553 -0.658 22.771 1.00 97.31 116 ASP A N 1
ATOM 931 C CA . ASP A 1 116 ? -17.320 -1.767 23.683 1.00 97.31 116 ASP A CA 1
ATOM 932 C C . ASP A 1 116 ? -18.657 -2.305 24.204 1.00 97.31 116 ASP A C 1
ATOM 934 O O . ASP A 1 116 ? -19.142 -1.930 25.269 1.00 97.31 116 ASP A O 1
ATOM 938 N N . TYR A 1 117 ? -19.270 -3.191 23.419 1.00 95.12 117 TYR A N 1
ATOM 939 C CA . TYR A 1 117 ? -20.554 -3.803 23.771 1.00 95.12 117 TYR A CA 1
ATOM 940 C C . TYR A 1 117 ? -20.495 -4.633 25.063 1.00 95.12 117 TYR A C 1
ATOM 942 O O . TYR A 1 117 ? -21.524 -4.812 25.703 1.00 95.12 117 TYR A O 1
ATOM 950 N N . VAL A 1 118 ? -19.315 -5.115 25.475 1.00 95.19 118 VAL A N 1
ATOM 951 C CA . VAL A 1 118 ? -19.176 -5.848 26.744 1.00 95.19 118 VAL A CA 1
ATOM 952 C C . VAL A 1 118 ? -19.353 -4.887 27.916 1.00 95.19 118 VAL A C 1
ATOM 954 O O . VAL A 1 118 ? -20.143 -5.157 28.814 1.00 95.19 118 VAL A O 1
ATOM 957 N N . ALA A 1 119 ? -18.685 -3.733 27.873 1.00 94.31 119 ALA A N 1
ATOM 958 C CA . ALA A 1 119 ? -18.840 -2.702 28.896 1.00 94.31 119 ALA A CA 1
ATOM 959 C C . ALA A 1 119 ? -20.253 -2.085 28.907 1.00 94.31 119 ALA A C 1
ATOM 961 O O . ALA A 1 119 ? -20.761 -1.721 29.965 1.00 94.31 119 ALA A O 1
ATOM 962 N N . ILE A 1 120 ? -20.906 -1.985 27.743 1.00 94.44 120 ILE A N 1
ATOM 963 C CA . ILE A 1 120 ? -22.310 -1.555 27.669 1.00 94.44 120 ILE A CA 1
ATOM 964 C C . ILE A 1 120 ? -23.216 -2.563 28.370 1.00 94.44 120 ILE A C 1
ATOM 966 O O . ILE A 1 120 ? -24.025 -2.160 29.198 1.00 94.44 120 ILE A O 1
ATOM 970 N N . GLU A 1 121 ? -23.054 -3.857 28.106 1.00 93.06 121 GLU A N 1
ATOM 971 C CA . GLU A 1 121 ? -23.847 -4.904 28.753 1.00 93.06 121 GLU A CA 1
ATOM 972 C C . GLU A 1 121 ? -23.689 -4.883 30.286 1.00 93.06 121 GLU A C 1
ATOM 974 O O . GLU A 1 121 ? -24.673 -4.975 31.020 1.00 93.06 121 GLU A O 1
ATOM 979 N N . GLU A 1 122 ? -22.471 -4.668 30.791 1.00 91.19 122 GLU A N 1
ATOM 980 C CA . GLU A 1 122 ? -22.217 -4.484 32.229 1.00 91.19 122 GLU A CA 1
ATOM 981 C C . GLU A 1 122 ? -22.952 -3.257 32.808 1.00 91.19 122 GLU A C 1
ATOM 983 O O . GLU A 1 122 ? -23.453 -3.299 33.940 1.00 91.19 122 GLU A O 1
ATOM 988 N N . ALA A 1 123 ? -23.059 -2.172 32.031 1.00 89.81 123 ALA A N 1
ATOM 989 C CA . ALA A 1 123 ? -23.822 -0.987 32.414 1.00 89.81 123 ALA A CA 1
ATOM 990 C C . ALA A 1 123 ? -25.338 -1.250 32.412 1.00 89.81 123 ALA A C 1
ATOM 992 O O . ALA A 1 123 ? -26.031 -0.799 33.325 1.00 89.81 123 ALA A O 1
ATOM 993 N N . LEU A 1 124 ? -25.854 -2.020 31.446 1.00 90.44 124 LEU A N 1
ATOM 994 C CA . LEU A 1 124 ? -27.273 -2.390 31.376 1.00 90.44 124 LEU A CA 1
ATOM 995 C C . LEU A 1 124 ? -27.692 -3.302 32.538 1.00 90.44 124 LEU A C 1
ATOM 997 O O . LEU A 1 124 ? -28.760 -3.110 33.115 1.00 90.44 124 LEU A O 1
ATOM 1001 N N . GLN A 1 125 ? -26.823 -4.211 32.987 1.00 88.81 125 GLN A N 1
ATOM 1002 C CA . GLN A 1 125 ? -27.074 -5.013 34.198 1.00 88.81 125 GLN A CA 1
ATOM 1003 C C . 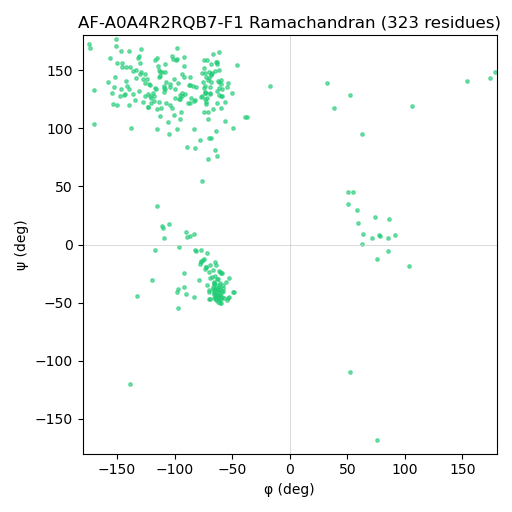GLN A 1 125 ? -27.270 -4.155 35.458 1.00 88.81 125 GLN A C 1
ATOM 1005 O O . GLN A 1 125 ? -27.921 -4.579 36.411 1.00 88.81 125 GLN A O 1
ATOM 1010 N N . ASN A 1 126 ? -26.729 -2.935 35.457 1.00 88.50 126 ASN A N 1
ATOM 1011 C CA . ASN A 1 126 ? -26.852 -1.963 36.537 1.00 88.50 126 ASN A CA 1
ATOM 1012 C C . ASN A 1 126 ? -27.630 -0.715 36.085 1.00 88.50 126 ASN A C 1
ATOM 1014 O O . ASN A 1 126 ? -27.356 0.381 36.577 1.00 88.50 126 ASN A O 1
ATOM 1018 N N . VAL A 1 127 ? -28.608 -0.871 35.176 1.00 87.56 127 VAL A N 1
ATOM 1019 C CA . VAL A 1 127 ? -29.266 0.239 34.459 1.00 87.56 127 VAL A CA 1
ATOM 1020 C C . VAL A 1 127 ? -29.735 1.373 35.376 1.00 87.56 127 VAL A C 1
ATOM 1022 O O . VAL A 1 127 ? -29.495 2.537 35.075 1.00 87.56 127 VAL A O 1
ATOM 1025 N N . HIS A 1 128 ? -30.305 1.078 36.550 1.00 89.94 128 HIS A N 1
ATOM 1026 C CA . HIS A 1 128 ? -30.777 2.105 37.493 1.00 89.94 128 HIS A CA 1
ATOM 1027 C C . HIS A 1 128 ? -29.688 3.061 37.993 1.00 89.94 128 HIS A C 1
ATOM 1029 O O . HIS A 1 128 ? -30.003 4.178 38.395 1.00 89.94 128 HIS A O 1
ATOM 1035 N N . GLN A 1 129 ? -28.419 2.644 37.977 1.00 89.19 129 GLN A N 1
ATOM 1036 C CA . GLN A 1 129 ? -27.293 3.501 38.347 1.00 89.19 129 GLN A CA 1
ATOM 1037 C C . GLN A 1 129 ? -26.917 4.480 37.235 1.00 89.19 129 GLN A C 1
ATOM 1039 O O . GLN A 1 129 ? -26.201 5.434 37.506 1.00 89.19 129 GLN A O 1
ATOM 1044 N N . VAL A 1 130 ? -27.369 4.255 35.999 1.00 89.44 130 VAL A N 1
ATOM 1045 C CA . VAL A 1 130 ? -26.992 5.043 34.815 1.00 89.44 130 VAL A CA 1
ATOM 1046 C C . VAL A 1 130 ? -28.169 5.783 34.171 1.00 89.44 130 VAL A C 1
ATOM 1048 O O . VAL A 1 130 ? -27.959 6.576 33.258 1.00 89.44 130 VAL A O 1
ATOM 1051 N N . LEU A 1 131 ? -29.398 5.572 34.653 1.00 92.00 131 LEU A N 1
ATOM 1052 C CA . LEU A 1 131 ? -30.594 6.241 34.134 1.00 92.00 131 LEU A CA 1
ATOM 1053 C C . LEU A 1 131 ? -30.529 7.759 34.288 1.00 92.00 131 LEU A C 1
ATOM 1055 O O . LEU A 1 131 ? -30.170 8.272 35.346 1.00 92.00 131 LEU A O 1
ATOM 1059 N N . ASN A 1 132 ? -30.999 8.466 33.261 1.00 91.56 132 ASN A N 1
ATOM 1060 C CA . ASN A 1 132 ? -31.201 9.919 33.259 1.00 91.56 132 ASN A CA 1
ATOM 1061 C C . ASN A 1 132 ? -29.934 10.741 33.524 1.00 91.56 132 ASN A C 1
ATOM 1063 O O . ASN A 1 132 ? -30.019 11.922 33.869 1.00 91.56 132 ASN A O 1
ATOM 1067 N N . GLN A 1 133 ? -28.762 10.130 33.359 1.00 91.50 133 GLN A N 1
ATOM 1068 C CA . GLN A 1 133 ? -27.481 10.806 33.465 1.00 91.50 133 GLN A CA 1
ATOM 1069 C C . GLN A 1 133 ? -26.547 10.383 32.324 1.00 91.50 133 GLN A C 1
ATOM 1071 O O . GLN A 1 133 ? -26.344 9.183 32.127 1.00 91.50 133 GLN A O 1
ATOM 1076 N N . PRO A 1 134 ? -25.938 11.339 31.595 1.00 93.25 134 PRO A N 1
ATOM 1077 C CA . PRO A 1 134 ? -24.974 11.029 30.545 1.00 93.25 134 PRO A CA 1
ATOM 1078 C C . PRO A 1 134 ? -23.813 10.175 31.060 1.00 93.25 134 PRO A C 1
ATOM 1080 O O . PRO A 1 134 ? -23.102 10.572 31.984 1.00 93.25 134 PRO A O 1
ATOM 1083 N N . GLN A 1 135 ? -23.616 9.011 30.446 1.00 94.56 135 GLN A N 1
ATOM 1084 C CA . GLN A 1 135 ? -22.449 8.158 30.657 1.00 94.56 135 GLN A CA 1
ATOM 1085 C C . GLN A 1 135 ? -21.456 8.338 29.514 1.00 94.56 135 GLN A C 1
ATOM 1087 O O . GLN A 1 135 ? -21.862 8.435 28.358 1.00 94.56 135 GLN A O 1
ATOM 1092 N N . GLU A 1 136 ? -20.156 8.329 29.803 1.00 95.75 136 GLU A N 1
ATOM 1093 C CA . GLU A 1 136 ? -19.153 8.232 28.737 1.00 95.75 136 GLU A CA 1
ATOM 1094 C C . GLU A 1 136 ? -19.374 6.947 27.934 1.00 95.75 136 GLU A C 1
ATOM 1096 O O . GLU A 1 136 ? -19.460 5.859 28.508 1.00 95.75 136 GLU A O 1
ATOM 1101 N N . LEU A 1 137 ? -19.465 7.072 26.608 1.00 96.19 137 LEU A N 1
ATOM 1102 C CA . LEU A 1 137 ? -19.658 5.933 25.722 1.00 96.19 137 LEU A CA 1
ATOM 1103 C C . LEU A 1 137 ? -18.448 4.987 25.829 1.00 96.19 137 LEU A C 1
ATOM 1105 O O . LEU A 1 137 ? -17.321 5.405 25.535 1.00 96.19 137 LEU A O 1
ATOM 1109 N N . PRO A 1 138 ? -18.639 3.708 26.202 1.00 96.50 138 PRO A N 1
ATOM 1110 C CA . PRO A 1 138 ? -17.537 2.760 26.264 1.00 96.50 138 PRO A CA 1
ATOM 1111 C C . PRO A 1 138 ? -16.974 2.483 24.867 1.00 96.50 138 PRO A C 1
ATOM 1113 O O . PRO A 1 138 ? -17.657 1.942 23.995 1.00 96.50 138 PRO A O 1
ATOM 1116 N N . LEU A 1 139 ? -15.708 2.846 24.651 1.00 96.69 139 LEU A N 1
ATOM 1117 C CA . LEU A 1 139 ? -15.013 2.662 23.378 1.00 96.69 139 LEU A CA 1
ATOM 1118 C C . LEU A 1 139 ? -13.744 1.828 23.559 1.00 96.69 139 LEU A C 1
ATOM 1120 O O . LEU A 1 139 ? -12.856 2.161 24.347 1.00 96.69 139 LEU A O 1
ATOM 1124 N N . THR A 1 140 ? -13.592 0.788 22.741 1.00 96.81 140 THR A N 1
ATOM 1125 C CA . THR A 1 140 ? -12.319 0.088 22.590 1.00 96.81 140 THR A CA 1
ATOM 1126 C C . THR A 1 140 ? -11.475 0.780 21.520 1.00 96.81 140 THR A C 1
ATOM 1128 O O . THR A 1 140 ? -11.845 0.845 20.345 1.00 96.81 140 THR A O 1
ATOM 1131 N N . ARG A 1 141 ? -10.277 1.233 21.896 1.00 95.69 141 ARG A N 1
ATOM 1132 C CA . ARG A 1 141 ? -9.305 1.803 20.955 1.00 95.69 141 ARG A CA 1
ATOM 1133 C C . ARG A 1 141 ? -8.694 0.722 20.058 1.00 95.69 141 ARG A C 1
ATOM 1135 O O . ARG A 1 141 ? -8.089 -0.235 20.543 1.00 95.69 141 ARG A O 1
ATOM 1142 N N . LEU A 1 142 ? -8.764 0.921 18.746 1.00 96.06 142 LEU A N 1
ATOM 1143 C CA . LEU A 1 142 ? -8.172 0.053 17.731 1.00 96.06 142 LEU A CA 1
ATOM 1144 C C . LEU A 1 142 ? -6.780 0.552 17.333 1.00 96.06 142 LEU A C 1
ATOM 1146 O O . LEU A 1 142 ? -6.578 1.731 17.026 1.00 96.06 142 LEU A O 1
ATOM 1150 N N . GLN A 1 143 ? -5.800 -0.355 17.336 1.00 94.44 143 GLN A N 1
ATOM 1151 C CA . GLN A 1 143 ? -4.429 -0.025 16.960 1.00 94.44 143 GLN A CA 1
ATOM 1152 C C . GLN A 1 143 ? -4.201 -0.160 15.448 1.00 94.44 143 GLN A C 1
ATOM 1154 O O . GLN A 1 143 ? -4.583 -1.172 14.856 1.00 94.44 143 GLN A O 1
ATOM 1159 N N . PRO A 1 144 ? -3.497 0.799 14.827 1.00 95.69 144 PRO A N 1
ATOM 1160 C CA . PRO A 1 144 ? -3.093 0.691 13.436 1.00 95.69 144 PRO A CA 1
ATOM 1161 C C . PRO A 1 144 ? -2.019 -0.382 13.254 1.00 95.69 144 PRO A C 1
ATOM 1163 O O . PRO A 1 144 ? -1.157 -0.607 14.111 1.00 95.69 144 PRO A O 1
ATOM 1166 N N . GLN A 1 145 ? -2.033 -1.031 12.091 1.00 94.25 145 GLN A N 1
ATOM 1167 C CA . GLN A 1 145 ? -1.081 -2.097 11.776 1.00 94.25 145 GLN A CA 1
ATOM 1168 C C . GLN A 1 145 ? 0.358 -1.563 11.700 1.00 94.25 145 GLN A C 1
ATOM 1170 O O . GLN A 1 145 ? 1.295 -2.210 12.191 1.00 94.25 145 GLN A O 1
ATOM 1175 N N . ILE A 1 146 ? 0.531 -0.353 11.156 1.00 96.62 146 ILE A N 1
ATOM 1176 C CA . ILE A 1 146 ? 1.806 0.370 11.120 1.00 96.62 146 ILE A CA 1
ATOM 1177 C C . ILE A 1 146 ? 1.684 1.675 11.897 1.00 96.62 146 ILE A C 1
ATOM 1179 O O . ILE A 1 146 ? 0.862 2.525 11.576 1.00 96.62 146 ILE A O 1
ATOM 1183 N N . THR A 1 147 ? 2.557 1.833 12.886 1.00 96.62 147 THR A N 1
ATOM 1184 C CA . THR A 1 147 ? 2.791 3.098 13.583 1.00 96.62 147 THR A CA 1
ATOM 1185 C C . THR A 1 147 ? 3.921 3.867 12.910 1.00 96.62 147 THR A C 1
ATOM 1187 O O . THR A 1 147 ? 4.765 3.272 12.230 1.00 96.62 147 THR A O 1
ATOM 1190 N N . GLN A 1 148 ? 4.010 5.169 13.156 1.00 96.00 148 GLN A N 1
ATOM 1191 C CA . GLN A 1 148 ? 5.081 6.037 12.680 1.00 96.00 148 GLN A CA 1
ATOM 1192 C C . GLN A 1 148 ? 6.443 5.461 13.071 1.00 96.00 148 GLN A C 1
ATOM 1194 O O . GLN A 1 148 ? 7.335 5.315 12.234 1.00 96.00 148 GLN A O 1
ATOM 1199 N N . GLN A 1 149 ? 6.574 5.029 14.327 1.00 94.62 149 GLN A N 1
ATOM 1200 C CA . GLN A 1 149 ? 7.804 4.426 14.821 1.00 94.62 149 GLN A CA 1
ATOM 1201 C C . GLN A 1 149 ? 8.160 3.146 14.054 1.00 94.62 149 GLN A C 1
ATOM 1203 O O . GLN A 1 149 ? 9.310 2.975 13.653 1.00 94.62 149 GLN A O 1
ATOM 1208 N N . LYS A 1 150 ? 7.187 2.261 13.787 1.00 95.12 150 LYS A N 1
ATOM 1209 C CA . LYS A 1 150 ? 7.417 1.054 12.975 1.00 95.12 150 LYS A CA 1
ATOM 1210 C C . LYS A 1 150 ? 7.816 1.416 11.543 1.00 95.12 150 LYS A C 1
ATOM 1212 O O . LYS A 1 150 ? 8.770 0.827 11.036 1.00 95.12 150 LYS A O 1
ATOM 1217 N N . ALA A 1 151 ? 7.155 2.391 10.916 1.00 95.75 151 ALA A N 1
ATOM 1218 C CA . ALA A 1 151 ? 7.460 2.843 9.558 1.00 95.75 151 ALA A CA 1
ATOM 1219 C C . ALA A 1 151 ? 8.917 3.325 9.418 1.00 95.75 151 ALA A C 1
ATOM 1221 O O . ALA A 1 151 ? 9.597 2.977 8.451 1.00 95.75 151 ALA A O 1
ATOM 1222 N N . LEU A 1 152 ? 9.438 4.042 10.421 1.00 94.06 152 LEU A N 1
ATOM 1223 C CA . LEU A 1 152 ? 10.832 4.502 10.449 1.00 94.06 152 LEU A CA 1
ATOM 1224 C C . LEU A 1 152 ? 11.847 3.350 10.522 1.00 94.06 152 LEU A C 1
ATOM 1226 O O . LEU A 1 152 ? 12.961 3.471 10.012 1.00 94.06 152 LEU A O 1
ATOM 1230 N N . THR A 1 153 ? 11.470 2.202 11.092 1.00 95.19 153 THR A N 1
ATOM 1231 C CA . THR A 1 153 ? 12.354 1.024 11.140 1.00 95.19 153 THR A CA 1
ATOM 1232 C C . THR A 1 153 ? 12.438 0.258 9.819 1.00 95.19 153 THR A C 1
ATOM 1234 O O . THR A 1 153 ? 13.354 -0.545 9.644 1.00 95.19 153 THR A O 1
ATOM 1237 N N . LEU A 1 154 ? 11.534 0.502 8.862 1.00 95.69 154 LEU A N 1
ATOM 1238 C CA . LEU A 1 154 ? 11.451 -0.302 7.637 1.00 95.69 154 LEU A CA 1
ATOM 1239 C C . LEU A 1 154 ? 12.668 -0.158 6.724 1.00 95.69 154 LEU A C 1
ATOM 1241 O O . LEU A 1 154 ? 12.920 -1.058 5.938 1.00 95.69 154 LEU A O 1
ATOM 1245 N N . LYS A 1 155 ? 13.438 0.933 6.825 1.00 95.06 155 LYS A N 1
ATOM 1246 C CA . LYS A 1 155 ? 14.662 1.148 6.029 1.00 95.06 155 LYS A CA 1
ATOM 1247 C C . LYS A 1 155 ? 15.945 0.599 6.660 1.00 95.06 155 LYS A C 1
ATOM 1249 O O . LYS A 1 155 ? 17.023 0.818 6.117 1.00 95.06 155 LYS A O 1
ATOM 1254 N N . GLN A 1 156 ? 15.860 -0.127 7.774 1.00 97.00 156 GLN A N 1
ATOM 1255 C CA . GLN A 1 156 ? 17.044 -0.607 8.499 1.00 97.00 156 GLN A CA 1
ATOM 1256 C C . GLN A 1 156 ? 17.836 -1.696 7.764 1.00 97.00 156 GLN A C 1
ATOM 1258 O O . GLN A 1 156 ? 19.042 -1.805 7.971 1.00 97.00 156 GLN A O 1
ATOM 1263 N N . LYS A 1 157 ? 17.184 -2.516 6.932 1.00 97.88 157 LYS A N 1
ATOM 1264 C CA . LYS A 1 157 ? 17.835 -3.589 6.171 1.00 97.88 157 LYS A CA 1
ATOM 1265 C C . LYS A 1 157 ? 17.363 -3.569 4.723 1.00 97.88 157 LYS A C 1
ATOM 1267 O O . LYS A 1 157 ? 16.168 -3.656 4.460 1.00 97.88 157 LYS A O 1
ATOM 1272 N N . ARG A 1 158 ? 18.303 -3.481 3.781 1.00 98.50 158 ARG A N 1
ATOM 1273 C CA . ARG A 1 158 ? 18.028 -3.658 2.349 1.00 98.50 158 ARG A CA 1
ATOM 1274 C C . ARG A 1 158 ? 18.005 -5.152 2.031 1.00 98.50 158 ARG A C 1
ATOM 1276 O O . ARG A 1 158 ? 18.971 -5.843 2.336 1.00 98.50 158 ARG A O 1
ATOM 1283 N N . LEU A 1 159 ? 16.907 -5.628 1.455 1.00 98.56 159 LEU A N 1
ATOM 1284 C CA . LEU A 1 159 ? 16.696 -7.030 1.073 1.00 98.56 159 LEU A CA 1
ATOM 1285 C C . LEU A 1 159 ? 17.134 -7.280 -0.366 1.00 98.56 159 LEU A C 1
ATOM 1287 O O . LEU A 1 159 ? 17.705 -8.315 -0.673 1.00 98.56 159 LEU A O 1
ATOM 1291 N N . ALA A 1 160 ? 16.897 -6.300 -1.235 1.00 98.62 160 ALA A N 1
ATOM 1292 C CA . ALA A 1 160 ? 17.267 -6.358 -2.638 1.00 98.62 160 ALA A CA 1
ATOM 1293 C C . ALA A 1 160 ? 17.418 -4.958 -3.226 1.00 98.62 160 ALA A C 1
ATOM 1295 O O . ALA A 1 160 ? 16.894 -3.978 -2.683 1.00 98.62 160 ALA A O 1
ATOM 1296 N N . SER A 1 161 ? 18.126 -4.876 -4.346 1.00 98.50 161 SER A N 1
ATOM 1297 C CA . SER A 1 161 ? 18.262 -3.664 -5.140 1.00 98.50 161 SER A CA 1
ATOM 1298 C C . SER A 1 161 ? 18.531 -4.061 -6.578 1.00 98.50 161 SER A C 1
ATOM 1300 O O . SER A 1 161 ? 19.531 -4.715 -6.857 1.00 98.50 161 SER A O 1
ATOM 1302 N N . TYR A 1 162 ? 17.655 -3.630 -7.474 1.00 98.75 162 TYR A N 1
ATOM 1303 C CA . TYR A 1 162 ? 17.826 -3.829 -8.899 1.00 98.75 162 TYR A CA 1
ATOM 1304 C C . TYR A 1 162 ? 17.732 -2.492 -9.607 1.00 98.75 162 TYR A C 1
ATOM 1306 O O . TYR A 1 162 ? 16.993 -1.592 -9.190 1.00 98.75 162 TYR A O 1
ATOM 1314 N N . GLN A 1 163 ? 18.491 -2.360 -10.684 1.00 98.38 163 GLN A N 1
ATOM 1315 C CA . GLN A 1 163 ? 18.491 -1.159 -11.494 1.00 98.38 163 GLN A CA 1
ATOM 1316 C C . GLN A 1 163 ? 18.395 -1.498 -12.966 1.00 98.38 163 GLN A C 1
ATOM 1318 O O . GLN A 1 163 ? 18.876 -2.539 -13.397 1.00 98.38 163 GLN A O 1
ATOM 1323 N N . THR A 1 164 ? 17.790 -0.604 -13.733 1.00 98.25 164 THR A N 1
ATOM 1324 C CA . THR A 1 164 ? 17.795 -0.636 -15.193 1.00 98.25 164 THR A CA 1
ATOM 1325 C C . THR A 1 164 ? 18.147 0.747 -15.723 1.00 98.25 164 THR A C 1
ATOM 1327 O O . THR A 1 164 ? 18.032 1.752 -15.015 1.00 98.25 164 THR A O 1
ATOM 1330 N N . TYR A 1 165 ? 18.589 0.794 -16.972 1.00 97.00 165 TYR A N 1
ATOM 1331 C CA . TYR A 1 165 ? 19.063 2.010 -17.626 1.00 97.00 165 TYR A CA 1
ATOM 1332 C C . TYR A 1 165 ? 18.089 2.433 -18.720 1.00 97.00 165 TYR A C 1
ATOM 1334 O O . TYR A 1 165 ? 17.425 1.586 -19.315 1.00 97.00 165 TYR A O 1
ATOM 1342 N N . PHE A 1 166 ? 17.978 3.731 -18.961 1.00 94.44 166 PHE A N 1
ATOM 1343 C CA . PHE A 1 166 ? 17.221 4.301 -20.066 1.00 94.44 166 PHE A CA 1
ATOM 1344 C C . PHE A 1 166 ? 17.908 5.563 -20.578 1.00 94.44 166 PHE A C 1
ATOM 1346 O O . PHE A 1 166 ? 18.582 6.258 -19.817 1.00 94.44 166 PHE A O 1
ATOM 1353 N N . ASN A 1 167 ? 17.703 5.887 -21.852 1.00 93.38 167 ASN A N 1
ATOM 1354 C CA . ASN A 1 167 ? 18.196 7.127 -22.429 1.00 93.38 167 ASN A CA 1
ATOM 1355 C C . ASN A 1 167 ? 17.421 8.350 -21.894 1.00 93.38 167 ASN A C 1
ATOM 1357 O O . ASN A 1 167 ? 16.232 8.500 -22.200 1.00 93.38 167 ASN A O 1
ATOM 1361 N N . PRO A 1 168 ? 18.069 9.250 -21.130 1.00 93.12 168 PRO A N 1
ATOM 1362 C CA . PRO A 1 168 ? 17.405 10.423 -20.569 1.00 93.12 168 PRO A CA 1
ATOM 1363 C C . PRO A 1 168 ? 17.013 11.460 -21.633 1.00 93.12 168 PRO A C 1
ATOM 1365 O O . PRO A 1 168 ? 16.152 12.290 -21.360 1.00 93.12 168 PRO A O 1
ATOM 1368 N N . ASN A 1 169 ? 17.591 11.400 -22.840 1.00 93.00 169 ASN A N 1
ATOM 1369 C CA . ASN A 1 169 ? 17.246 12.303 -23.943 1.00 93.00 169 ASN A CA 1
ATOM 1370 C C . ASN A 1 169 ? 15.898 11.946 -24.592 1.00 93.00 169 ASN A C 1
ATOM 1372 O O . ASN A 1 169 ? 15.346 12.737 -25.350 1.00 93.00 169 ASN A O 1
ATOM 1376 N N . ASN A 1 170 ? 15.344 10.762 -24.306 1.00 92.19 170 ASN A N 1
ATOM 1377 C CA . ASN A 1 170 ? 13.972 10.434 -24.673 1.00 92.19 170 ASN A CA 1
ATOM 1378 C C . ASN A 1 170 ? 13.022 11.011 -23.612 1.00 92.19 170 ASN A C 1
ATOM 1380 O O . ASN A 1 170 ? 12.639 10.318 -22.664 1.00 92.19 170 ASN A O 1
ATOM 1384 N N . GLU A 1 171 ? 12.698 12.297 -23.743 1.00 94.94 171 GLU A N 1
ATOM 1385 C CA . GLU A 1 171 ? 12.023 13.087 -22.705 1.00 94.94 171 GLU A CA 1
ATOM 1386 C C . GLU A 1 171 ? 10.655 12.515 -22.312 1.00 94.94 171 GLU A C 1
ATOM 1388 O O . GLU A 1 171 ? 10.419 12.251 -21.132 1.00 94.94 171 GLU A O 1
ATOM 1393 N N . ASN A 1 172 ? 9.778 12.222 -23.282 1.00 96.12 172 ASN A N 1
ATOM 1394 C CA . ASN A 1 172 ? 8.438 11.692 -22.998 1.00 96.12 172 ASN A CA 1
ATOM 1395 C C . ASN A 1 172 ? 8.493 10.334 -22.286 1.00 96.12 172 ASN A C 1
ATOM 1397 O O . ASN A 1 172 ? 7.773 10.097 -21.312 1.00 96.12 172 ASN A O 1
ATOM 1401 N N . ARG A 1 173 ? 9.367 9.432 -22.750 1.00 95.00 173 ARG A N 1
ATOM 1402 C CA . ARG A 1 173 ? 9.564 8.121 -22.122 1.00 95.00 173 ARG A CA 1
ATOM 1403 C C . ARG A 1 173 ? 10.127 8.270 -20.710 1.00 95.00 173 ARG A C 1
ATOM 1405 O O . ARG A 1 173 ? 9.646 7.617 -19.787 1.00 95.00 173 ARG A O 1
ATOM 1412 N N . SER A 1 174 ? 11.120 9.138 -20.536 1.00 96.06 174 SER A N 1
ATOM 1413 C CA . SER A 1 174 ? 11.748 9.422 -19.242 1.00 96.06 174 SER A CA 1
ATOM 1414 C C . SER A 1 174 ? 10.747 10.007 -18.245 1.00 96.06 174 SER A C 1
ATOM 1416 O O . SER A 1 174 ? 10.713 9.592 -17.086 1.00 96.06 174 SER A O 1
ATOM 1418 N N . HIS A 1 175 ? 9.878 10.909 -18.703 1.00 97.50 175 HIS A N 1
ATOM 1419 C CA . HIS A 1 175 ? 8.780 11.470 -17.919 1.00 97.50 175 HIS A CA 1
ATOM 1420 C C . HIS A 1 175 ? 7.789 10.390 -17.472 1.00 97.50 175 HIS A C 1
ATOM 1422 O O . HIS A 1 175 ? 7.482 10.287 -16.285 1.00 97.50 175 HIS A O 1
ATOM 1428 N N . ASN A 1 176 ? 7.361 9.512 -18.382 1.00 97.75 176 ASN A N 1
ATOM 1429 C CA . ASN A 1 176 ? 6.470 8.399 -18.045 1.00 97.75 176 ASN A CA 1
ATOM 1430 C C . ASN A 1 176 ? 7.086 7.442 -17.013 1.00 97.75 176 ASN A C 1
ATOM 1432 O O . ASN A 1 176 ? 6.405 7.053 -16.063 1.00 97.75 176 ASN A O 1
ATOM 1436 N N . ILE A 1 177 ? 8.372 7.093 -17.167 1.00 98.00 177 ILE A N 1
ATOM 1437 C CA . ILE A 1 177 ? 9.113 6.272 -16.194 1.00 98.00 177 ILE A CA 1
ATOM 1438 C C . ILE A 1 177 ? 9.181 6.985 -14.846 1.00 98.00 177 ILE A C 1
ATOM 1440 O O . ILE A 1 177 ? 9.018 6.346 -13.807 1.00 98.00 177 ILE A O 1
ATOM 1444 N N . SER A 1 178 ? 9.394 8.302 -14.841 1.00 98.00 178 SER A N 1
ATOM 1445 C CA . SER A 1 178 ? 9.376 9.106 -13.621 1.00 98.00 178 SER A CA 1
ATOM 1446 C C . SER A 1 178 ? 8.027 9.031 -12.914 1.00 98.00 178 SER A C 1
ATOM 1448 O O . SER A 1 178 ? 8.000 8.745 -11.717 1.00 98.00 178 SER A O 1
ATOM 1450 N N . LEU A 1 179 ? 6.914 9.191 -13.633 1.00 98.00 179 LEU A N 1
ATOM 1451 C CA . LEU A 1 179 ? 5.571 9.102 -13.053 1.00 98.00 179 LEU A CA 1
ATOM 1452 C C . LEU A 1 179 ? 5.294 7.729 -12.429 1.00 98.00 179 LEU A C 1
ATOM 1454 O O . LEU A 1 179 ? 4.905 7.657 -11.261 1.00 98.00 179 LEU A O 1
ATOM 1458 N N . SER A 1 180 ? 5.548 6.633 -13.153 1.00 98.12 180 SER A N 1
ATOM 1459 C CA . SER A 1 180 ? 5.344 5.283 -12.608 1.00 98.12 180 SER A CA 1
ATOM 1460 C C . SER A 1 180 ? 6.296 4.966 -11.456 1.00 98.12 180 SER A C 1
ATOM 1462 O O . SER A 1 180 ? 5.911 4.271 -10.519 1.00 98.12 180 SER A O 1
ATOM 1464 N N . THR A 1 181 ? 7.521 5.495 -11.487 1.00 98.19 181 THR A N 1
ATOM 1465 C CA . THR A 1 181 ? 8.493 5.340 -10.397 1.00 98.19 181 THR A CA 1
ATOM 1466 C C . THR A 1 181 ? 8.026 6.053 -9.134 1.00 98.19 181 THR A C 1
ATOM 1468 O O . THR A 1 181 ? 8.080 5.456 -8.062 1.00 98.19 181 THR A O 1
ATOM 1471 N N . HIS A 1 182 ? 7.548 7.296 -9.247 1.00 97.50 182 HIS A N 1
ATOM 1472 C CA . HIS A 1 182 ? 7.032 8.060 -8.109 1.00 97.50 182 HIS A CA 1
ATOM 1473 C C . HIS A 1 182 ? 5.790 7.408 -7.498 1.00 97.50 182 HIS A C 1
ATOM 1475 O O . HIS A 1 182 ? 5.666 7.391 -6.277 1.00 97.50 182 HIS A O 1
ATOM 1481 N N . ALA A 1 183 ? 4.908 6.832 -8.320 1.00 97.44 183 ALA A N 1
ATOM 1482 C CA . ALA A 1 183 ? 3.689 6.179 -7.845 1.00 97.44 183 ALA A CA 1
ATOM 1483 C C . ALA A 1 183 ? 3.959 4.994 -6.899 1.00 97.44 183 ALA A C 1
ATOM 1485 O O . ALA A 1 183 ? 3.183 4.759 -5.979 1.00 97.44 183 ALA A O 1
ATOM 1486 N N . ILE A 1 184 ? 5.059 4.262 -7.102 1.00 98.19 184 ILE A N 1
ATOM 1487 C CA . ILE A 1 184 ? 5.427 3.107 -6.266 1.00 98.19 184 ILE A CA 1
ATOM 1488 C C . ILE A 1 184 ? 6.432 3.453 -5.154 1.00 98.19 184 ILE A C 1
ATOM 1490 O O . ILE A 1 184 ? 6.830 2.568 -4.392 1.00 98.19 184 ILE A O 1
ATOM 1494 N N . ASP A 1 185 ? 6.890 4.706 -5.076 1.00 98.19 185 ASP A N 1
ATOM 1495 C CA . ASP A 1 185 ? 7.944 5.097 -4.143 1.00 98.19 185 ASP A CA 1
ATOM 1496 C C . ASP A 1 185 ? 7.427 5.178 -2.701 1.00 98.19 185 ASP A C 1
ATOM 1498 O O . ASP A 1 185 ? 6.398 5.783 -2.415 1.00 98.19 185 ASP A O 1
ATOM 1502 N N . HIS A 1 186 ? 8.195 4.615 -1.770 1.00 97.69 186 HIS A N 1
ATOM 1503 C CA . HIS A 1 186 ? 7.891 4.541 -0.338 1.00 97.69 186 HIS A CA 1
ATOM 1504 C C . HIS A 1 186 ? 6.566 3.829 -0.002 1.00 97.69 186 HIS A C 1
ATOM 1506 O O . HIS A 1 186 ? 5.962 4.085 1.041 1.00 97.69 186 HIS A O 1
ATOM 1512 N N . MET A 1 187 ? 6.150 2.877 -0.838 1.00 97.56 187 MET A N 1
ATOM 1513 C CA . MET A 1 187 ? 4.993 2.025 -0.564 1.00 97.56 187 MET A CA 1
ATOM 1514 C C . MET A 1 187 ? 5.328 0.952 0.475 1.00 97.56 187 MET A C 1
ATOM 1516 O O . MET A 1 187 ? 6.299 0.206 0.326 1.00 97.56 187 MET A O 1
ATOM 1520 N N . ILE A 1 188 ? 4.508 0.859 1.524 1.00 98.25 188 ILE A N 1
ATOM 1521 C CA . ILE A 1 188 ? 4.601 -0.186 2.550 1.00 98.25 188 ILE A CA 1
ATOM 1522 C C . ILE A 1 188 ? 3.717 -1.361 2.125 1.00 98.25 188 ILE A C 1
ATOM 1524 O O . ILE A 1 188 ? 2.543 -1.160 1.827 1.00 98.25 188 ILE A O 1
ATOM 1528 N N . VAL A 1 189 ? 4.263 -2.580 2.127 1.00 98.44 189 VAL A N 1
ATOM 1529 C CA . VAL A 1 189 ? 3.495 -3.811 1.868 1.00 98.44 189 VAL A CA 1
ATOM 1530 C C . VAL A 1 189 ? 3.499 -4.674 3.124 1.00 98.44 189 VAL A C 1
ATOM 1532 O O . VAL A 1 189 ? 4.552 -5.119 3.591 1.00 98.44 189 VAL A O 1
ATOM 1535 N N . LEU A 1 190 ? 2.319 -4.891 3.693 1.00 97.94 190 LEU A N 1
ATOM 1536 C CA . LEU A 1 190 ? 2.118 -5.590 4.959 1.00 97.94 190 LEU A CA 1
ATOM 1537 C C . LEU A 1 190 ? 2.314 -7.107 4.834 1.00 97.94 190 LEU A C 1
ATOM 1539 O O . LEU A 1 190 ? 2.181 -7.651 3.737 1.00 97.94 190 LEU A O 1
ATOM 1543 N N . PRO A 1 191 ? 2.590 -7.812 5.947 1.00 97.94 191 PRO A N 1
ATOM 1544 C CA . PRO A 1 191 ? 2.560 -9.272 5.981 1.00 97.94 191 PRO A CA 1
ATOM 1545 C C . PRO A 1 191 ? 1.265 -9.834 5.392 1.00 97.94 191 PRO A C 1
ATOM 1547 O O . PRO A 1 191 ? 0.169 -9.408 5.745 1.00 97.94 191 PRO A O 1
ATOM 1550 N N . GLY A 1 192 ? 1.392 -10.793 4.483 1.00 98.00 192 GLY A N 1
ATOM 1551 C CA . GLY A 1 192 ? 0.284 -11.437 3.786 1.00 98.00 192 GLY A CA 1
ATOM 1552 C C . GLY A 1 192 ? -0.366 -10.606 2.675 1.00 98.00 192 GLY A C 1
ATOM 1553 O O . GLY A 1 192 ? -1.108 -11.196 1.884 1.00 98.00 192 GLY A O 1
ATOM 1554 N N . GLN A 1 193 ? -0.083 -9.301 2.568 1.00 98.44 193 GLN A N 1
ATOM 1555 C CA . GLN A 1 193 ? -0.670 -8.413 1.562 1.00 98.44 193 GLN A CA 1
ATOM 1556 C C . GLN A 1 193 ? -0.120 -8.720 0.166 1.00 98.44 193 GLN A C 1
ATOM 1558 O O . GLN A 1 193 ? 1.071 -8.989 -0.011 1.00 98.44 193 GLN A O 1
ATOM 1563 N N . THR A 1 194 ? -1.000 -8.649 -0.834 1.00 98.75 194 THR A N 1
ATOM 1564 C CA . THR A 1 194 ? -0.618 -8.680 -2.248 1.00 98.75 194 THR A CA 1
ATOM 1565 C C . THR A 1 194 ? -0.529 -7.255 -2.775 1.00 98.75 194 THR A C 1
ATOM 1567 O O . THR A 1 194 ? -1.480 -6.489 -2.658 1.00 98.75 194 THR A O 1
ATOM 1570 N N . PHE A 1 195 ? 0.615 -6.909 -3.351 1.00 98.75 195 PHE A N 1
ATOM 1571 C CA . PHE A 1 195 ? 0.811 -5.682 -4.108 1.00 98.75 195 PHE A CA 1
ATOM 1572 C C . PHE A 1 195 ? 0.397 -5.914 -5.564 1.00 98.75 195 PHE A C 1
ATOM 1574 O O . PHE A 1 195 ? 0.762 -6.936 -6.148 1.00 98.75 195 PHE A O 1
ATOM 1581 N N . SER A 1 196 ? -0.311 -4.953 -6.154 1.00 98.75 196 SER A N 1
ATOM 1582 C CA . SER A 1 196 ? -0.598 -4.884 -7.590 1.00 98.75 196 SER A CA 1
ATOM 1583 C C . SER A 1 196 ? 0.020 -3.621 -8.171 1.00 98.75 196 SER A C 1
ATOM 1585 O O . SER A 1 196 ? -0.205 -2.517 -7.674 1.00 98.75 196 SER A O 1
ATOM 1587 N N . PHE A 1 197 ? 0.797 -3.777 -9.242 1.00 98.69 197 PHE A N 1
ATOM 1588 C CA . PHE A 1 197 ? 1.399 -2.638 -9.921 1.00 98.69 197 PHE A CA 1
ATOM 1589 C C . PHE A 1 197 ? 0.337 -1.741 -10.560 1.00 98.69 197 PHE A C 1
ATOM 1591 O O . PHE A 1 197 ? 0.425 -0.518 -10.461 1.00 98.69 197 PHE A O 1
ATOM 1598 N N . ASN A 1 198 ? -0.681 -2.329 -11.189 1.00 98.12 198 ASN A N 1
ATOM 1599 C CA . ASN A 1 198 ? -1.773 -1.568 -11.782 1.00 98.12 198 ASN A CA 1
ATOM 1600 C C . ASN A 1 198 ? -2.611 -0.827 -10.739 1.00 98.12 198 ASN A C 1
ATOM 1602 O O . ASN A 1 198 ? -2.897 0.342 -10.978 1.00 98.12 198 ASN A O 1
ATOM 1606 N N . ASP A 1 199 ? -2.942 -1.434 -9.598 1.00 97.88 199 ASP A N 1
ATOM 1607 C CA . ASP A 1 199 ? -3.735 -0.756 -8.560 1.00 97.88 199 ASP A CA 1
ATOM 1608 C C . ASP A 1 199 ? -3.012 0.488 -8.018 1.00 97.88 199 ASP A C 1
ATOM 1610 O O . ASP A 1 199 ? -3.640 1.506 -7.734 1.00 97.88 199 ASP A O 1
ATOM 1614 N N . VAL A 1 200 ? -1.677 0.438 -7.936 1.00 97.44 200 VAL A N 1
ATOM 1615 C CA . VAL A 1 200 ? -0.853 1.544 -7.424 1.00 97.44 200 VAL A CA 1
ATOM 1616 C C . VAL A 1 200 ? -0.569 2.609 -8.487 1.00 97.44 200 VAL A C 1
ATOM 1618 O O . VAL A 1 200 ? -0.694 3.803 -8.224 1.00 97.44 200 VAL A O 1
ATOM 1621 N N . VAL A 1 201 ? -0.193 2.209 -9.704 1.00 97.31 201 VAL A N 1
ATOM 1622 C CA . VAL A 1 201 ? 0.158 3.154 -10.783 1.00 97.31 201 VAL A CA 1
ATOM 1623 C C . VAL A 1 201 ? -1.091 3.757 -11.445 1.00 97.31 201 VAL A C 1
ATOM 1625 O O . VAL A 1 201 ? -1.087 4.915 -11.885 1.00 97.31 201 VAL A O 1
ATOM 1628 N N . GLY A 1 202 ? -2.188 3.001 -11.474 1.00 96.25 202 GLY A N 1
ATOM 1629 C CA . GLY A 1 202 ? -3.475 3.393 -12.038 1.00 96.25 202 GLY A CA 1
ATOM 1630 C C . GLY A 1 202 ? -3.520 3.362 -13.566 1.00 96.25 202 GLY A C 1
ATOM 1631 O O . GLY A 1 202 ? -2.637 2.826 -14.241 1.00 96.25 202 GLY A O 1
ATOM 1632 N N . ILE A 1 203 ? -4.577 3.947 -14.132 1.00 95.19 203 ILE A N 1
ATOM 1633 C CA . ILE A 1 203 ? -4.730 4.133 -15.580 1.00 95.19 203 ILE A CA 1
ATOM 1634 C C . ILE A 1 203 ? -3.696 5.131 -16.127 1.00 95.19 203 ILE A C 1
ATOM 1636 O O . ILE A 1 203 ? -3.271 6.056 -15.431 1.00 95.19 203 ILE A O 1
ATOM 1640 N N . ARG A 1 204 ? -3.263 4.923 -17.375 1.00 94.00 204 ARG A N 1
ATOM 1641 C CA . ARG A 1 204 ? -2.232 5.724 -18.047 1.00 94.00 204 ARG A CA 1
ATOM 1642 C C . ARG A 1 204 ? -2.909 6.647 -19.051 1.00 94.00 204 ARG A C 1
ATOM 1644 O O . ARG A 1 204 ? -3.210 6.216 -20.159 1.00 94.00 204 ARG A O 1
ATOM 1651 N N . THR A 1 205 ? -3.192 7.880 -18.646 1.00 94.88 205 THR A N 1
ATOM 1652 C CA . THR A 1 205 ? -3.865 8.873 -19.494 1.00 94.88 205 THR A CA 1
ATOM 1653 C C . THR A 1 205 ? -3.133 10.208 -19.491 1.00 94.88 205 THR A C 1
ATOM 1655 O O . THR A 1 205 ? -2.333 10.490 -18.592 1.00 94.88 205 THR A O 1
ATOM 1658 N N . THR A 1 206 ? -3.437 11.038 -20.484 1.00 95.25 206 THR A N 1
ATOM 1659 C CA . THR A 1 206 ? -2.946 12.415 -20.609 1.00 95.25 206 THR A CA 1
ATOM 1660 C C . THR A 1 206 ? -3.321 13.276 -19.406 1.00 95.25 206 THR A C 1
ATOM 1662 O O . THR A 1 206 ? -2.492 14.039 -18.920 1.00 95.25 206 THR A O 1
ATOM 1665 N N . GLU A 1 207 ? -4.515 13.093 -18.838 1.00 96.19 207 GLU A N 1
ATOM 1666 C CA . GLU A 1 207 ? -5.003 13.844 -17.666 1.00 96.19 207 GLU A CA 1
ATOM 1667 C C . GLU A 1 207 ? -4.209 13.498 -16.401 1.00 96.19 207 GLU A C 1
ATOM 1669 O O . GLU A 1 207 ? -4.061 14.322 -15.503 1.00 96.19 207 GLU A O 1
ATOM 1674 N N . ARG A 1 208 ? -3.662 12.278 -16.337 1.00 95.12 208 ARG A N 1
ATOM 1675 C CA . ARG A 1 208 ? -2.740 11.840 -15.278 1.00 95.12 208 ARG A CA 1
ATOM 1676 C C . ARG A 1 208 ? -1.279 12.184 -15.588 1.00 95.12 208 ARG A C 1
ATOM 1678 O O . ARG A 1 208 ? -0.388 11.754 -14.860 1.00 95.12 208 ARG A O 1
ATOM 1685 N N . GLY A 1 209 ? -1.038 12.949 -16.653 1.00 96.44 209 GLY A N 1
ATOM 1686 C CA . GLY A 1 209 ? 0.269 13.463 -17.046 1.00 96.44 209 GLY A CA 1
ATOM 1687 C C . GLY A 1 209 ? 1.108 12.514 -17.898 1.00 96.44 209 GLY A C 1
ATOM 1688 O O . GLY A 1 209 ? 2.263 12.837 -18.158 1.00 96.44 209 GLY A O 1
ATOM 1689 N N . TYR A 1 210 ? 0.579 11.364 -18.328 1.00 96.94 210 TYR A N 1
ATOM 1690 C CA . TYR A 1 210 ? 1.326 10.454 -19.199 1.00 96.94 210 TYR A CA 1
ATOM 1691 C C . TYR A 1 210 ? 1.393 10.987 -20.630 1.00 96.94 210 TYR A C 1
ATOM 1693 O O . TYR A 1 210 ? 0.404 11.475 -21.175 1.00 96.94 210 TYR A O 1
ATOM 1701 N N . LEU A 1 211 ? 2.559 10.837 -21.251 1.00 96.19 211 LEU A N 1
ATOM 1702 C CA . LEU A 1 211 ? 2.868 11.353 -22.580 1.00 96.19 211 LEU A CA 1
ATOM 1703 C C . LEU A 1 211 ? 2.958 10.225 -23.623 1.00 96.19 211 LEU A C 1
ATOM 1705 O O . LEU A 1 211 ? 3.252 9.075 -23.259 1.00 96.19 211 LEU A O 1
ATOM 1709 N N . PRO A 1 212 ? 2.735 10.530 -24.916 1.00 93.94 212 PRO A N 1
ATOM 1710 C CA . PRO A 1 212 ? 3.015 9.606 -26.008 1.00 93.94 212 PRO A CA 1
ATOM 1711 C C . PRO A 1 212 ? 4.493 9.215 -26.032 1.00 93.94 212 PRO A C 1
ATOM 1713 O O . PRO A 1 212 ? 5.382 10.065 -26.005 1.00 93.94 212 PRO A O 1
ATOM 1716 N N . ALA A 1 213 ? 4.756 7.917 -26.057 1.00 90.38 213 ALA A N 1
ATOM 1717 C CA . ALA A 1 213 ? 6.083 7.353 -26.233 1.00 90.38 213 ALA A CA 1
ATOM 1718 C C . ALA A 1 213 ? 5.961 5.989 -26.920 1.00 90.38 213 ALA A C 1
ATOM 1720 O O . ALA A 1 213 ? 4.871 5.434 -27.072 1.00 90.38 213 ALA A O 1
ATOM 1721 N N . ARG A 1 214 ? 7.093 5.419 -27.329 1.00 84.56 214 ARG A N 1
ATOM 1722 C CA . ARG A 1 214 ? 7.104 4.099 -27.958 1.00 84.56 214 ARG A CA 1
ATOM 1723 C C . ARG A 1 214 ? 6.607 3.017 -26.993 1.00 84.56 214 ARG A C 1
ATOM 1725 O O . ARG A 1 214 ? 7.066 2.920 -25.853 1.00 84.56 214 ARG A O 1
ATOM 1732 N N . ILE A 1 215 ? 5.694 2.188 -27.480 1.00 81.25 215 ILE A N 1
ATOM 1733 C CA . ILE A 1 215 ? 5.082 1.043 -26.802 1.00 81.25 215 ILE A CA 1
ATOM 1734 C C . ILE A 1 215 ? 5.171 -0.205 -27.686 1.00 81.25 215 ILE A C 1
ATOM 1736 O O . ILE A 1 215 ? 5.493 -0.121 -28.870 1.00 81.25 215 ILE A O 1
ATOM 1740 N N . ILE A 1 216 ? 4.871 -1.369 -27.106 1.00 75.94 216 ILE A N 1
ATOM 1741 C CA . ILE A 1 216 ? 4.737 -2.635 -27.834 1.00 75.94 216 ILE A CA 1
ATOM 1742 C C . ILE A 1 216 ? 3.264 -3.053 -27.783 1.00 75.94 216 ILE A C 1
ATOM 1744 O O . ILE A 1 216 ? 2.732 -3.310 -26.705 1.00 75.94 216 ILE A O 1
ATOM 1748 N N . VAL A 1 217 ? 2.604 -3.138 -28.939 1.00 71.75 217 VAL A N 1
ATOM 1749 C CA . VAL A 1 217 ? 1.198 -3.548 -29.078 1.00 71.75 217 VAL A CA 1
ATOM 1750 C C . VAL A 1 217 ? 1.132 -4.782 -29.958 1.00 71.75 217 VAL A C 1
ATOM 1752 O O . VAL A 1 217 ? 1.573 -4.749 -31.100 1.00 71.75 217 VAL A O 1
ATOM 1755 N N . LYS A 1 218 ? 0.577 -5.885 -29.435 1.00 72.06 218 LYS A N 1
ATOM 1756 C CA . LYS A 1 218 ? 0.489 -7.175 -30.154 1.00 72.06 218 LYS A CA 1
ATOM 1757 C C . LYS A 1 218 ? 1.835 -7.630 -30.737 1.00 72.06 218 LYS A C 1
ATOM 1759 O O . LYS A 1 218 ? 1.895 -8.226 -31.804 1.00 72.06 218 LYS A O 1
ATOM 1764 N N . GLY A 1 219 ? 2.915 -7.327 -30.024 1.00 70.31 219 GLY A N 1
ATOM 1765 C CA . GLY A 1 219 ? 4.260 -7.641 -30.465 1.00 70.31 219 GLY A CA 1
ATOM 1766 C C . GLY A 1 219 ? 4.827 -6.691 -31.510 1.00 70.31 219 GLY A C 1
ATOM 1767 O O . GLY A 1 219 ? 5.918 -6.967 -31.952 1.00 70.31 219 GLY A O 1
ATOM 1768 N N . GLU A 1 220 ? 4.202 -5.578 -31.882 1.00 74.56 220 GLU A N 1
ATOM 1769 C CA . GLU A 1 220 ? 4.805 -4.578 -32.777 1.00 74.56 220 GLU A CA 1
ATOM 1770 C C . GLU A 1 220 ? 5.059 -3.250 -32.071 1.00 74.56 220 GLU A C 1
ATOM 1772 O O . GLU A 1 220 ? 4.356 -2.892 -31.125 1.00 74.56 220 GLU A O 1
ATOM 1777 N N . TYR A 1 221 ? 6.090 -2.527 -32.511 1.00 79.94 221 TYR A N 1
ATOM 1778 C CA . TYR A 1 221 ? 6.358 -1.193 -31.986 1.00 79.94 221 TYR A CA 1
ATOM 1779 C C . TYR A 1 221 ? 5.332 -0.201 -32.532 1.00 79.94 221 TYR A C 1
ATOM 1781 O O . TYR A 1 221 ? 5.097 -0.135 -33.734 1.00 79.94 221 TYR A O 1
ATOM 1789 N N . SER A 1 222 ? 4.740 0.576 -31.634 1.00 82.38 222 SER A N 1
ATOM 1790 C CA . SER A 1 222 ? 3.787 1.640 -31.947 1.00 82.38 222 SER A CA 1
ATOM 1791 C C . SER A 1 222 ? 4.064 2.838 -31.049 1.00 82.38 222 SER A C 1
ATOM 1793 O O . SER A 1 222 ? 4.773 2.727 -30.049 1.00 82.38 222 SER A O 1
ATOM 1795 N N . GLU A 1 223 ? 3.483 3.984 -31.366 1.00 85.25 223 GLU A N 1
ATOM 1796 C CA . GLU A 1 223 ? 3.364 5.086 -30.418 1.00 85.25 223 GLU A CA 1
ATOM 1797 C C . GLU A 1 223 ? 2.093 4.915 -29.576 1.00 85.25 223 GLU A C 1
ATOM 1799 O O . GLU A 1 223 ? 1.078 4.406 -30.059 1.00 85.25 223 GLU A O 1
ATOM 1804 N N . GLY A 1 224 ? 2.153 5.300 -28.302 1.00 85.81 224 GLY A N 1
ATOM 1805 C CA . GLY A 1 224 ? 0.984 5.358 -27.434 1.00 85.81 224 GLY A CA 1
ATOM 1806 C C . GLY A 1 224 ? 1.291 5.948 -26.061 1.00 85.81 224 GLY A C 1
ATOM 1807 O O . GLY A 1 224 ? 2.438 6.221 -25.710 1.00 85.81 224 GLY A O 1
ATOM 1808 N N . ILE A 1 225 ? 0.244 6.180 -25.273 1.00 89.75 225 ILE A N 1
ATOM 1809 C CA . ILE A 1 225 ? 0.366 6.842 -23.970 1.00 89.75 225 ILE A CA 1
ATOM 1810 C C . ILE A 1 225 ? 1.019 5.910 -22.944 1.00 89.75 225 ILE A C 1
ATOM 1812 O O . ILE A 1 225 ? 0.591 4.770 -22.760 1.00 89.75 225 ILE A O 1
ATOM 1816 N N . GLY A 1 226 ? 2.035 6.412 -22.236 1.00 87.31 226 GLY A N 1
ATOM 1817 C CA . GLY A 1 226 ? 2.669 5.687 -21.131 1.00 87.31 226 GLY A CA 1
ATOM 1818 C C . GLY A 1 226 ? 3.788 4.723 -21.542 1.00 87.31 226 GLY A C 1
ATOM 1819 O O . GLY A 1 226 ? 4.119 3.804 -20.788 1.00 87.31 226 GLY A O 1
ATOM 1820 N N . GLY A 1 227 ? 4.405 4.907 -22.713 1.00 89.56 227 GLY A N 1
ATOM 1821 C CA . GLY A 1 227 ? 5.621 4.167 -23.067 1.00 89.56 227 GLY A CA 1
ATOM 1822 C C . GLY A 1 227 ? 6.723 4.329 -22.015 1.00 89.56 227 GLY A C 1
ATOM 1823 O O . GLY A 1 227 ? 6.955 5.429 -21.519 1.00 89.56 227 GLY A O 1
ATOM 1824 N N . GLY A 1 228 ? 7.376 3.218 -21.655 1.00 92.19 228 GLY A N 1
ATOM 1825 C CA . GLY A 1 228 ? 8.395 3.141 -20.597 1.00 92.19 228 GLY A CA 1
ATOM 1826 C C . GLY A 1 228 ? 7.922 2.511 -19.278 1.00 92.19 228 GLY A C 1
ATOM 1827 O O . GLY A 1 228 ? 8.743 2.007 -18.520 1.00 92.19 228 GLY A O 1
ATOM 1828 N N . ILE A 1 229 ? 6.616 2.426 -19.016 1.00 96.06 229 ILE A N 1
ATOM 1829 C CA . ILE A 1 229 ? 6.089 1.931 -17.726 1.00 96.06 229 ILE A CA 1
ATOM 1830 C C . ILE A 1 229 ? 6.424 0.458 -17.466 1.00 96.06 229 ILE A C 1
ATOM 1832 O O . ILE A 1 229 ? 6.706 0.086 -16.325 1.00 96.06 229 ILE A O 1
ATOM 1836 N N . CYS A 1 230 ? 6.464 -0.368 -18.517 1.00 96.00 230 CYS A N 1
ATOM 1837 C CA . CYS A 1 230 ? 6.897 -1.761 -18.405 1.00 96.00 230 CYS A C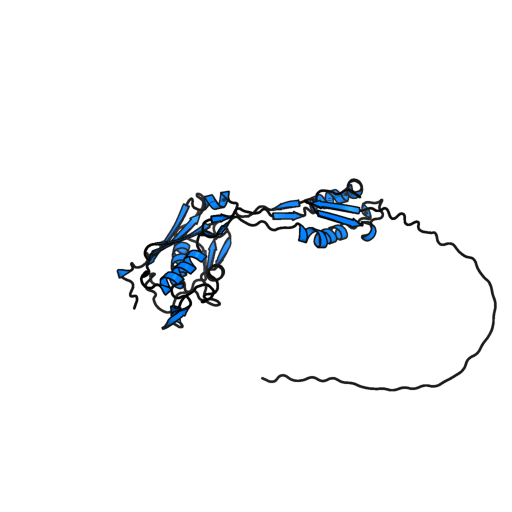A 1
ATOM 1838 C C . CYS A 1 230 ? 8.348 -1.898 -17.913 1.00 96.00 230 CYS A C 1
ATOM 1840 O O . CYS A 1 230 ? 8.713 -2.930 -17.359 1.00 96.00 230 CYS A O 1
ATOM 1842 N N . GLN A 1 231 ? 9.194 -0.876 -18.089 1.00 97.50 231 GLN A N 1
ATOM 1843 C CA . GLN A 1 231 ? 10.532 -0.874 -17.500 1.00 97.50 231 GLN A CA 1
ATOM 1844 C C . GLN A 1 231 ? 10.453 -0.723 -15.982 1.00 97.50 231 GLN A C 1
ATOM 1846 O O . GLN A 1 231 ? 11.156 -1.434 -15.270 1.00 97.50 231 GLN A O 1
ATOM 1851 N N . THR A 1 232 ? 9.560 0.129 -15.469 1.00 98.44 232 THR A N 1
ATOM 1852 C CA . THR A 1 232 ? 9.345 0.261 -14.023 1.00 98.44 232 THR A CA 1
ATOM 1853 C C . THR A 1 232 ? 8.833 -1.034 -13.401 1.00 98.44 232 THR A C 1
ATOM 1855 O O . THR A 1 232 ? 9.365 -1.453 -12.372 1.00 98.44 232 THR A O 1
ATOM 1858 N N . SER A 1 233 ? 7.854 -1.701 -14.021 1.00 98.62 233 SER A N 1
ATOM 1859 C CA . SER A 1 233 ? 7.360 -2.993 -13.526 1.00 98.62 233 SER A CA 1
ATOM 1860 C C . SER A 1 233 ? 8.421 -4.088 -13.618 1.00 98.62 233 SER A C 1
ATOM 1862 O O . SER A 1 233 ? 8.557 -4.852 -12.668 1.00 98.62 233 SER A O 1
ATOM 1864 N N . SER A 1 234 ? 9.223 -4.141 -14.689 1.00 98.69 234 SER A N 1
ATOM 1865 C CA . SER A 1 234 ? 10.344 -5.086 -14.787 1.00 98.69 234 SER A CA 1
ATOM 1866 C C . SER A 1 234 ? 11.418 -4.831 -13.729 1.00 98.69 234 SER A C 1
ATOM 1868 O O . SER A 1 234 ? 11.873 -5.781 -13.097 1.00 98.69 234 SER A O 1
ATOM 1870 N N . THR A 1 235 ? 11.817 -3.577 -13.483 1.00 98.81 235 THR A N 1
ATOM 1871 C CA . THR A 1 235 ? 12.778 -3.272 -12.411 1.00 98.81 235 THR A CA 1
ATOM 1872 C C . THR A 1 235 ? 12.215 -3.700 -11.057 1.00 98.81 235 THR A C 1
ATOM 1874 O O . THR A 1 235 ? 12.920 -4.347 -10.289 1.00 98.81 235 THR A O 1
ATOM 1877 N N . LEU A 1 236 ? 10.936 -3.407 -10.785 1.00 98.88 236 LEU A N 1
ATOM 1878 C CA . LEU A 1 236 ? 10.289 -3.801 -9.535 1.00 98.88 236 LEU A CA 1
ATOM 1879 C C . LEU A 1 236 ? 10.249 -5.323 -9.396 1.00 98.88 236 LEU A C 1
ATOM 1881 O O . LEU A 1 236 ? 10.599 -5.837 -8.340 1.00 98.88 236 LEU A O 1
ATOM 1885 N N . PHE A 1 237 ? 9.866 -6.038 -10.455 1.00 98.88 237 PHE A N 1
ATOM 1886 C CA . PHE A 1 237 ? 9.854 -7.496 -10.481 1.00 98.88 237 PHE A CA 1
ATOM 1887 C C . PHE A 1 237 ? 11.212 -8.082 -10.103 1.00 98.88 237 PHE A C 1
ATOM 1889 O O . PHE A 1 237 ? 11.272 -8.945 -9.232 1.00 98.88 237 PHE A O 1
ATOM 1896 N N . ASN A 1 238 ? 12.296 -7.583 -10.693 1.00 98.88 238 ASN A N 1
ATOM 1897 C CA . ASN A 1 238 ? 13.630 -8.080 -10.383 1.00 98.88 238 ASN A CA 1
ATOM 1898 C C . ASN A 1 238 ? 14.036 -7.786 -8.934 1.00 98.88 238 ASN A C 1
ATOM 1900 O O . ASN A 1 238 ? 14.546 -8.681 -8.269 1.00 98.88 238 ASN A O 1
ATOM 1904 N N . SER A 1 239 ? 13.745 -6.595 -8.401 1.00 98.88 239 SER A N 1
ATOM 1905 C CA . SER A 1 239 ? 13.997 -6.295 -6.983 1.00 98.88 239 SER A CA 1
ATOM 1906 C C . SER A 1 239 ? 13.176 -7.186 -6.045 1.00 98.88 239 SER A C 1
ATOM 1908 O O . SER A 1 239 ? 13.659 -7.598 -4.995 1.00 98.88 239 SER A O 1
ATOM 1910 N N . VAL A 1 240 ? 11.927 -7.480 -6.405 1.00 98.81 240 VAL A N 1
ATOM 1911 C CA . VAL A 1 240 ? 11.016 -8.331 -5.625 1.00 98.81 240 VAL A CA 1
ATOM 1912 C C . VAL A 1 240 ? 11.481 -9.786 -5.641 1.00 98.81 240 VAL A C 1
ATOM 1914 O O . VAL A 1 240 ? 11.564 -10.412 -4.585 1.00 98.81 240 VAL A O 1
ATOM 1917 N N . ASP A 1 241 ? 11.828 -10.308 -6.814 1.00 98.75 241 ASP A N 1
ATOM 1918 C CA . ASP A 1 241 ? 12.325 -11.672 -6.974 1.00 98.75 241 ASP A CA 1
ATOM 1919 C C . ASP A 1 241 ? 13.677 -11.857 -6.275 1.00 98.75 241 ASP A C 1
ATOM 1921 O O . ASP A 1 241 ? 13.839 -12.784 -5.490 1.00 98.75 241 ASP A O 1
ATOM 1925 N N . GLN A 1 242 ? 14.611 -10.913 -6.438 1.00 98.75 242 GLN A N 1
ATOM 1926 C CA . GLN A 1 242 ? 15.882 -10.925 -5.709 1.00 98.75 242 GLN A CA 1
ATOM 1927 C C . GLN A 1 242 ? 15.672 -10.909 -4.189 1.00 98.75 242 GLN A C 1
ATOM 1929 O O . GLN A 1 242 ? 16.422 -11.559 -3.467 1.00 98.75 242 GLN A O 1
ATOM 1934 N N . ALA A 1 243 ? 14.641 -10.218 -3.685 1.00 98.62 243 ALA A N 1
ATOM 1935 C CA . ALA A 1 243 ? 14.299 -10.219 -2.260 1.00 98.62 243 ALA A CA 1
ATOM 1936 C C . ALA A 1 243 ? 13.680 -11.546 -1.780 1.00 98.62 243 ALA A C 1
ATOM 1938 O O . ALA A 1 243 ? 13.462 -11.709 -0.577 1.00 98.62 243 ALA A O 1
ATOM 1939 N N . GLY A 1 244 ? 13.372 -12.478 -2.686 1.00 98.50 244 GLY A N 1
ATOM 1940 C CA . GLY A 1 244 ? 12.720 -13.749 -2.380 1.00 98.50 244 GLY A CA 1
ATOM 1941 C C . GLY A 1 244 ? 11.232 -13.611 -2.054 1.00 98.50 244 GLY A C 1
ATOM 1942 O O . GLY A 1 244 ? 10.683 -14.449 -1.338 1.00 98.50 244 GLY A O 1
ATOM 1943 N N . LEU A 1 245 ? 10.571 -12.543 -2.511 1.00 98.62 245 LEU A N 1
ATOM 1944 C CA . LEU A 1 245 ? 9.126 -12.361 -2.345 1.00 98.62 245 LEU A CA 1
ATOM 1945 C C . LEU A 1 245 ? 8.345 -13.282 -3.290 1.00 98.62 245 LEU A C 1
ATOM 1947 O O . LEU A 1 245 ? 8.803 -13.631 -4.377 1.00 98.62 245 LEU A O 1
ATOM 1951 N N . GLN A 1 246 ? 7.132 -13.659 -2.891 1.00 98.56 246 GLN A N 1
ATOM 1952 C CA . GLN A 1 246 ? 6.304 -14.552 -3.694 1.00 98.56 246 GLN A CA 1
ATOM 1953 C C . GLN A 1 246 ? 5.713 -13.815 -4.902 1.00 98.56 246 GLN A C 1
ATOM 1955 O O . GLN A 1 246 ? 4.837 -12.963 -4.753 1.00 98.56 246 GLN A O 1
ATOM 1960 N N . ILE A 1 247 ? 6.122 -14.196 -6.111 1.00 98.75 247 ILE A N 1
ATOM 1961 C CA . ILE A 1 247 ? 5.495 -13.717 -7.347 1.00 98.75 247 ILE A CA 1
ATOM 1962 C C . ILE A 1 247 ? 4.121 -14.377 -7.502 1.00 98.75 247 ILE A C 1
ATOM 1964 O O . ILE A 1 247 ? 4.011 -15.600 -7.514 1.00 98.75 247 ILE A O 1
ATOM 1968 N N . VAL A 1 248 ? 3.071 -13.561 -7.602 1.00 98.62 248 VAL A N 1
ATOM 1969 C CA . VAL A 1 248 ? 1.676 -14.018 -7.744 1.00 98.62 248 VAL A CA 1
ATOM 1970 C C . VAL A 1 248 ? 1.248 -13.982 -9.204 1.00 98.62 248 VAL A C 1
ATOM 1972 O O . VAL A 1 248 ? 0.577 -14.890 -9.680 1.00 98.62 248 VAL A O 1
ATOM 1975 N N . GLN A 1 249 ? 1.637 -12.930 -9.922 1.00 98.44 249 GLN A N 1
ATOM 1976 C CA . GLN A 1 249 ? 1.275 -12.744 -11.319 1.00 98.44 249 GLN A CA 1
ATOM 1977 C C . GLN A 1 249 ? 2.402 -12.021 -12.051 1.00 98.44 249 GLN A C 1
ATOM 1979 O O . GLN A 1 249 ? 2.845 -10.958 -11.614 1.00 98.44 249 GLN A O 1
ATOM 1984 N N . ARG A 1 250 ? 2.852 -12.588 -13.172 1.00 98.06 250 ARG A N 1
ATOM 1985 C CA . ARG A 1 250 ? 3.872 -12.004 -14.045 1.00 98.06 250 ARG A CA 1
ATOM 1986 C C . ARG A 1 250 ? 3.667 -12.498 -15.472 1.00 98.06 250 ARG A C 1
ATOM 1988 O O . ARG A 1 250 ? 3.500 -13.695 -15.683 1.00 98.06 250 ARG A O 1
ATOM 1995 N N . TYR A 1 251 ? 3.757 -11.588 -16.433 1.00 96.81 251 TYR A N 1
ATOM 1996 C CA . TYR A 1 251 ? 3.731 -11.895 -17.861 1.00 96.81 251 TYR A CA 1
ATOM 1997 C C . TYR A 1 251 ? 4.979 -11.332 -18.533 1.00 96.81 251 TYR A C 1
ATOM 1999 O O . TYR A 1 251 ? 5.418 -10.235 -18.186 1.00 96.81 251 TYR A O 1
ATOM 2007 N N . SER A 1 252 ? 5.525 -12.059 -19.503 1.00 94.56 252 SER A N 1
ATOM 2008 C CA . SER A 1 252 ? 6.599 -11.561 -20.366 1.00 94.56 252 SER A CA 1
ATOM 2009 C C . SER A 1 252 ? 6.032 -10.924 -21.633 1.00 94.56 252 SER A C 1
ATOM 2011 O O . SER A 1 252 ? 4.937 -11.266 -22.085 1.00 94.56 252 SER A O 1
ATOM 2013 N N . HIS A 1 253 ? 6.787 -9.996 -22.207 1.00 90.44 253 HIS A N 1
ATOM 2014 C CA . HIS A 1 253 ? 6.529 -9.427 -23.516 1.00 90.44 253 HIS A CA 1
ATOM 2015 C C . HIS A 1 253 ? 6.683 -10.531 -24.563 1.00 90.44 253 HIS A C 1
ATOM 2017 O O . HIS A 1 253 ? 7.504 -11.439 -24.435 1.00 90.44 253 HIS A O 1
ATOM 2023 N N . SER A 1 254 ? 5.924 -10.421 -25.651 1.00 85.38 254 SER A N 1
ATOM 2024 C CA . SER A 1 254 ? 6.098 -11.294 -26.814 1.00 85.38 254 SER A CA 1
ATOM 2025 C C . SER A 1 254 ? 7.367 -10.974 -27.616 1.00 85.38 254 SER A C 1
ATOM 2027 O O . SER A 1 254 ? 7.818 -11.807 -28.396 1.00 85.38 254 SER A O 1
ATOM 2029 N N . LYS A 1 255 ? 7.930 -9.769 -27.448 1.00 84.62 255 LYS A N 1
ATOM 2030 C CA . LYS A 1 255 ? 9.200 -9.331 -28.041 1.00 84.62 255 LYS A CA 1
ATOM 2031 C C . LYS A 1 255 ? 10.245 -9.090 -26.959 1.00 84.62 255 LYS A C 1
ATOM 2033 O O . LYS A 1 255 ? 9.911 -8.758 -25.825 1.00 84.62 255 LYS A O 1
ATOM 2038 N N . HIS A 1 256 ? 11.511 -9.227 -27.339 1.00 87.00 256 HIS A N 1
ATOM 2039 C CA . HIS A 1 256 ? 12.630 -8.884 -26.472 1.00 87.00 256 HIS A CA 1
ATOM 2040 C C . HIS A 1 256 ? 12.587 -7.399 -26.078 1.00 87.00 256 HIS A C 1
ATOM 2042 O O . HIS A 1 256 ? 12.254 -6.536 -26.892 1.00 87.00 256 HIS A O 1
ATOM 2048 N N . VAL A 1 257 ? 12.940 -7.115 -24.825 1.00 90.69 257 VAL A N 1
ATOM 2049 C CA . VAL A 1 257 ? 13.112 -5.762 -24.293 1.00 90.69 257 VAL A CA 1
ATOM 2050 C C . VAL A 1 257 ? 14.555 -5.597 -23.828 1.00 90.69 257 VAL A C 1
ATOM 2052 O O . VAL A 1 257 ? 15.058 -6.427 -23.082 1.00 90.69 257 VAL A O 1
ATOM 2055 N N . ALA A 1 258 ? 15.213 -4.520 -24.253 1.00 91.44 258 ALA A N 1
ATOM 2056 C CA . ALA A 1 258 ? 16.656 -4.354 -24.062 1.00 91.44 258 ALA A CA 1
ATOM 2057 C C . ALA A 1 258 ? 17.074 -4.030 -22.612 1.00 91.44 258 ALA A C 1
ATOM 2059 O O . ALA A 1 258 ? 18.216 -4.246 -22.223 1.00 91.44 258 ALA A O 1
ATOM 2060 N N . TYR A 1 259 ? 16.156 -3.510 -21.791 1.00 93.62 259 TYR A N 1
ATOM 2061 C CA . TYR A 1 259 ? 16.473 -2.990 -20.455 1.00 93.62 259 TYR A CA 1
ATOM 2062 C C . TYR A 1 259 ? 16.569 -4.066 -19.355 1.00 93.62 259 TYR A C 1
ATOM 2064 O O . TYR A 1 259 ? 16.903 -3.735 -18.216 1.00 93.62 259 TYR A O 1
ATOM 2072 N N . VAL A 1 260 ? 16.269 -5.334 -19.659 1.00 96.50 260 VAL A N 1
ATOM 2073 C CA . VAL A 1 260 ? 16.438 -6.491 -18.758 1.00 96.50 260 VAL A CA 1
ATOM 2074 C C . VAL A 1 260 ? 16.830 -7.744 -19.552 1.00 96.50 260 VAL A C 1
ATOM 2076 O O . VAL A 1 260 ? 16.499 -7.838 -20.733 1.00 96.50 260 VAL A O 1
ATOM 2079 N N . PRO A 1 261 ? 17.492 -8.736 -18.926 1.00 95.56 261 PRO A N 1
ATOM 2080 C CA . PRO A 1 261 ? 17.799 -10.002 -19.585 1.00 95.56 261 PRO A CA 1
ATOM 2081 C C . PRO A 1 261 ? 16.541 -10.764 -20.024 1.00 95.56 261 PRO A C 1
ATOM 2083 O O . PRO A 1 261 ? 15.421 -10.489 -19.580 1.00 95.56 261 PRO A O 1
ATOM 2086 N N . LYS A 1 262 ? 16.734 -11.772 -20.879 1.00 93.12 262 LYS A N 1
ATOM 2087 C CA . LYS A 1 262 ? 15.653 -12.673 -21.293 1.00 93.12 262 LYS A CA 1
ATOM 2088 C C . LYS A 1 262 ? 14.954 -13.272 -20.066 1.00 93.12 262 LYS A C 1
ATOM 2090 O O . LYS A 1 262 ? 15.604 -13.610 -19.081 1.00 93.12 262 LYS A O 1
ATOM 2095 N N . ASP A 1 263 ? 13.627 -13.361 -20.138 1.00 94.06 263 ASP A N 1
ATOM 2096 C CA . ASP A 1 263 ? 12.747 -13.867 -19.079 1.00 94.06 263 ASP A CA 1
ATOM 2097 C C . ASP A 1 263 ? 12.759 -13.037 -17.784 1.00 94.06 263 ASP A C 1
ATOM 2099 O O . ASP A 1 263 ? 12.136 -13.431 -16.798 1.00 94.06 263 ASP A O 1
ATOM 2103 N N . ARG A 1 264 ? 13.394 -11.855 -17.775 1.00 97.69 264 ARG A N 1
ATOM 2104 C CA . ARG A 1 264 ? 13.467 -10.960 -16.608 1.00 97.69 264 ARG A CA 1
ATOM 2105 C C . ARG A 1 264 ? 12.558 -9.740 -16.690 1.00 97.69 264 ARG A C 1
ATOM 2107 O O . ARG A 1 264 ? 12.735 -8.770 -15.958 1.00 97.69 264 ARG A O 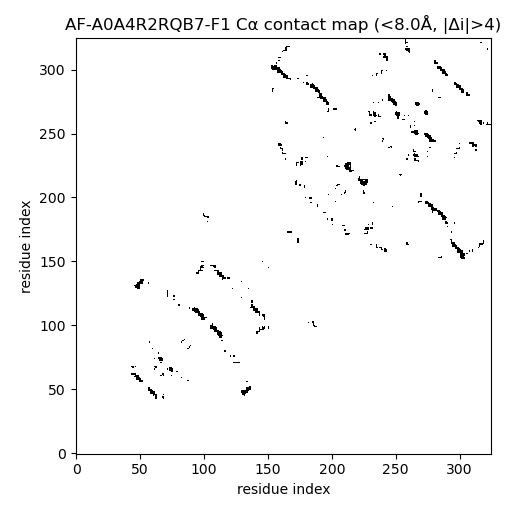1
ATOM 2114 N N . ASP A 1 265 ? 11.569 -9.772 -17.565 1.00 97.06 265 ASP A N 1
ATOM 2115 C CA . ASP A 1 265 ? 10.633 -8.682 -17.776 1.00 97.06 265 ASP A CA 1
ATOM 2116 C C . ASP A 1 265 ? 9.273 -8.910 -17.091 1.00 97.06 265 ASP A C 1
ATOM 2118 O O . ASP A 1 265 ? 8.904 -10.025 -16.740 1.00 97.06 265 ASP A O 1
ATOM 2122 N N . ALA A 1 266 ? 8.512 -7.844 -16.860 1.00 97.69 266 ALA A N 1
ATOM 2123 C CA . ALA A 1 266 ? 7.157 -7.919 -16.329 1.00 97.69 266 ALA A CA 1
ATOM 2124 C C . ALA A 1 266 ? 6.267 -6.932 -17.088 1.00 97.69 266 ALA A C 1
ATOM 2126 O O . ALA A 1 266 ? 6.295 -5.728 -16.836 1.00 97.69 266 ALA A O 1
ATOM 2127 N N . THR A 1 267 ? 5.494 -7.445 -18.040 1.00 94.81 267 THR A N 1
ATOM 2128 C CA . THR A 1 267 ? 4.565 -6.665 -18.865 1.00 94.81 267 THR A CA 1
ATOM 2129 C C . THR A 1 267 ? 3.342 -6.257 -18.060 1.00 94.81 267 THR A C 1
ATOM 2131 O O . THR A 1 267 ? 2.756 -7.076 -17.350 1.00 94.81 267 THR A O 1
ATOM 2134 N N . VAL A 1 268 ? 2.922 -5.002 -18.221 1.00 95.94 268 VAL A N 1
ATOM 2135 C CA . VAL A 1 268 ? 1.704 -4.466 -17.611 1.00 95.94 268 VAL A CA 1
ATOM 2136 C C . VAL A 1 268 ? 0.888 -3.675 -18.629 1.00 95.94 268 VAL A C 1
ATOM 2138 O O . VAL A 1 268 ? 1.430 -2.966 -19.472 1.00 95.94 268 VAL A O 1
ATOM 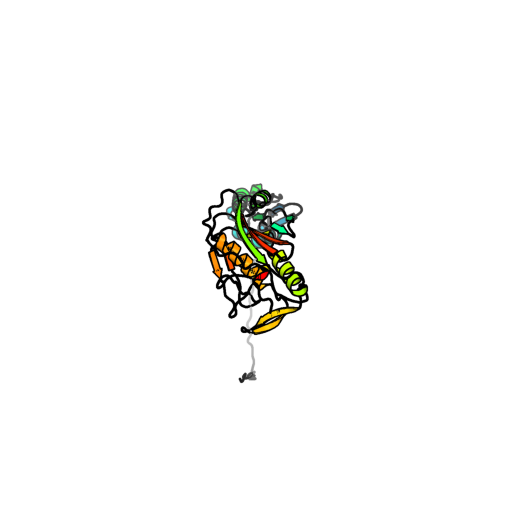2141 N N . SER A 1 269 ? -0.432 -3.775 -18.532 1.00 92.56 269 SER A N 1
ATOM 2142 C CA . SER A 1 269 ? -1.394 -2.990 -19.303 1.00 92.56 269 SER A CA 1
ATOM 2143 C C . SER A 1 269 ? -2.628 -2.735 -18.443 1.00 92.56 269 SER A C 1
ATOM 2145 O O . SER A 1 269 ? -3.149 -3.663 -17.821 1.00 92.56 269 SER A O 1
ATOM 2147 N N . TRP A 1 270 ? -3.129 -1.500 -18.412 1.00 91.00 270 TRP A N 1
ATOM 2148 C CA . TRP A 1 270 ? -4.343 -1.191 -17.653 1.00 91.00 270 TRP A CA 1
ATOM 2149 C C . TRP A 1 270 ? -5.536 -2.028 -18.146 1.00 91.00 270 TRP A C 1
ATOM 2151 O O . TRP A 1 270 ? -5.738 -2.157 -19.350 1.00 91.00 270 TRP A O 1
ATOM 2161 N N . GLY A 1 271 ? -6.298 -2.619 -17.219 1.00 90.06 271 GLY A N 1
ATOM 2162 C CA . GLY A 1 271 ? -7.410 -3.527 -17.537 1.00 90.06 271 GLY A CA 1
ATOM 2163 C C . GLY A 1 271 ? -7.002 -4.904 -18.089 1.00 90.06 271 GLY A C 1
ATOM 2164 O O . GLY A 1 271 ? -7.875 -5.672 -18.478 1.00 90.06 271 GLY A O 1
ATOM 2165 N N . GLY A 1 272 ? -5.702 -5.223 -18.132 1.00 93.00 272 GLY A N 1
ATOM 2166 C CA . GLY A 1 272 ? -5.171 -6.480 -18.667 1.00 93.00 272 GLY A CA 1
ATOM 2167 C C . GLY A 1 272 ? -4.037 -7.044 -17.811 1.00 93.00 272 GLY A C 1
ATOM 2168 O O . GLY A 1 272 ? -4.235 -7.350 -16.635 1.00 93.00 272 GLY A O 1
ATOM 2169 N N . TYR A 1 273 ? -2.844 -7.196 -18.397 1.00 95.81 273 TYR A N 1
ATOM 2170 C CA . TYR A 1 273 ? -1.684 -7.736 -17.690 1.00 95.81 273 TYR A CA 1
ATOM 2171 C C . TYR A 1 273 ? -1.271 -6.860 -16.510 1.00 95.81 273 TYR A C 1
ATOM 2173 O O . TYR A 1 273 ? -1.262 -5.631 -16.575 1.00 95.81 273 TYR A O 1
ATOM 2181 N N . ASP A 1 274 ? -0.888 -7.519 -15.427 1.00 98.31 274 ASP A N 1
ATOM 2182 C CA . ASP A 1 274 ? -0.438 -6.878 -14.201 1.00 98.31 274 ASP A CA 1
ATOM 2183 C C . ASP A 1 274 ? 0.712 -7.672 -13.589 1.00 98.31 274 ASP A C 1
ATOM 2185 O O . ASP A 1 274 ? 0.796 -8.894 -13.769 1.00 98.31 274 ASP A O 1
ATOM 2189 N N . PHE A 1 275 ? 1.559 -6.967 -12.847 1.00 98.69 275 PHE A N 1
ATOM 2190 C CA . PHE A 1 275 ? 2.582 -7.558 -12.007 1.00 98.69 275 PHE A CA 1
ATOM 2191 C C . PHE A 1 275 ? 2.111 -7.531 -10.553 1.00 98.69 275 PHE A C 1
ATOM 2193 O O . PHE A 1 275 ? 1.910 -6.459 -9.977 1.00 98.69 275 PHE A O 1
ATOM 2200 N N . LYS A 1 276 ? 1.947 -8.720 -9.963 1.00 98.88 276 LYS A N 1
ATOM 2201 C CA . LYS A 1 276 ? 1.517 -8.888 -8.572 1.00 98.88 276 LYS A CA 1
ATOM 2202 C C . LYS A 1 276 ? 2.501 -9.745 -7.801 1.00 98.88 276 LYS A C 1
ATOM 2204 O O . LYS A 1 276 ? 2.941 -10.789 -8.286 1.00 98.88 276 LYS A O 1
ATOM 2209 N N . PHE A 1 277 ? 2.780 -9.350 -6.568 1.00 98.88 277 PHE A N 1
ATOM 2210 C CA . PHE A 1 277 ? 3.560 -10.150 -5.630 1.00 98.88 277 PHE A CA 1
ATOM 2211 C C . PHE A 1 277 ? 2.949 -10.078 -4.236 1.00 98.88 277 PHE A C 1
ATOM 2213 O O . PHE A 1 277 ? 2.295 -9.098 -3.882 1.00 98.88 277 PHE A O 1
ATOM 2220 N N . ARG A 1 278 ? 3.165 -11.118 -3.439 1.00 98.81 278 ARG A N 1
ATOM 2221 C CA . ARG A 1 278 ? 2.700 -11.200 -2.059 1.00 98.81 278 ARG A CA 1
ATOM 2222 C C . ARG A 1 278 ? 3.884 -11.071 -1.119 1.00 98.81 278 ARG A C 1
ATOM 2224 O O . ARG A 1 278 ? 4.893 -11.746 -1.299 1.00 98.81 278 ARG A O 1
ATOM 2231 N N . ASN A 1 279 ? 3.742 -10.237 -0.094 1.00 98.69 279 ASN A N 1
ATOM 2232 C CA . ASN A 1 279 ? 4.669 -10.244 1.026 1.00 98.69 279 ASN A CA 1
ATOM 2233 C C . ASN A 1 279 ? 4.329 -11.419 1.946 1.00 98.69 279 ASN A C 1
ATOM 2235 O O . ASN A 1 279 ? 3.515 -11.294 2.854 1.00 98.69 279 ASN A O 1
ATOM 2239 N N . GLN A 1 280 ? 4.927 -12.580 1.700 1.00 98.38 280 GLN A N 1
ATOM 2240 C CA . GLN A 1 280 ? 4.742 -13.768 2.532 1.00 98.38 280 GLN A CA 1
ATOM 2241 C C . GLN A 1 280 ? 5.534 -13.721 3.850 1.00 98.38 280 GLN A C 1
ATOM 2243 O O . GLN A 1 280 ? 5.412 -14.627 4.673 1.00 98.38 280 GLN A O 1
ATOM 2248 N N . PHE A 1 281 ? 6.361 -12.694 4.066 1.00 97.75 281 PHE A N 1
ATOM 2249 C CA . PHE A 1 281 ? 7.109 -12.537 5.308 1.00 97.75 281 PHE A CA 1
ATOM 2250 C C . PHE A 1 281 ? 6.187 -12.128 6.461 1.00 97.75 281 PHE A C 1
ATOM 2252 O O . PHE A 1 281 ? 5.129 -11.535 6.274 1.00 97.75 281 PHE A O 1
ATOM 2259 N N . ASN A 1 282 ? 6.635 -12.374 7.692 1.00 96.38 282 ASN A N 1
ATOM 2260 C CA . ASN A 1 282 ? 5.934 -11.951 8.909 1.00 96.38 282 ASN A CA 1
ATOM 2261 C C . ASN A 1 282 ? 6.223 -10.490 9.309 1.00 96.38 282 ASN A C 1
ATOM 2263 O O . ASN A 1 282 ? 5.867 -10.063 10.410 1.00 96.38 282 ASN A O 1
ATOM 2267 N N . LYS A 1 283 ? 6.905 -9.725 8.446 1.00 97.44 283 LYS A N 1
ATOM 2268 C CA . LYS A 1 283 ? 7.223 -8.308 8.647 1.00 97.44 283 LYS A CA 1
ATOM 2269 C C . LYS A 1 283 ? 6.833 -7.488 7.414 1.00 97.44 283 LYS A C 1
ATOM 2271 O O . LYS A 1 283 ? 6.935 -7.992 6.296 1.00 97.44 283 LYS A O 1
ATOM 2276 N N . PRO A 1 284 ? 6.404 -6.231 7.604 1.00 97.88 284 PRO A N 1
ATOM 2277 C CA . PRO A 1 284 ? 6.201 -5.308 6.496 1.00 97.88 284 PRO A CA 1
ATOM 2278 C C . PRO A 1 284 ? 7.511 -5.046 5.747 1.00 97.88 284 PRO A C 1
ATOM 2280 O O . PRO A 1 284 ? 8.592 -5.045 6.344 1.00 97.88 284 PRO A O 1
ATOM 2283 N N . ILE A 1 285 ? 7.388 -4.776 4.452 1.00 98.62 285 ILE A N 1
ATOM 2284 C CA . ILE A 1 285 ? 8.481 -4.303 3.601 1.00 98.62 285 ILE A CA 1
ATOM 2285 C C . ILE A 1 285 ? 8.181 -2.891 3.094 1.00 98.62 285 ILE A C 1
ATOM 2287 O O . ILE A 1 285 ? 7.028 -2.461 3.071 1.00 98.62 285 ILE A O 1
ATOM 2291 N N . LEU A 1 286 ? 9.219 -2.183 2.665 1.00 98.62 286 LEU A N 1
ATOM 2292 C CA . LEU A 1 286 ? 9.116 -0.883 2.017 1.00 98.62 286 LEU A CA 1
ATOM 2293 C C . LEU A 1 286 ? 9.733 -0.958 0.622 1.00 98.62 286 LEU A C 1
ATOM 2295 O O . LEU A 1 286 ? 10.904 -1.314 0.472 1.00 98.62 286 LEU A O 1
ATOM 2299 N N . ILE A 1 287 ? 8.964 -0.561 -0.384 1.00 98.75 287 ILE A N 1
ATOM 2300 C CA . ILE A 1 287 ? 9.453 -0.325 -1.740 1.00 98.75 287 ILE A CA 1
ATOM 2301 C C . ILE A 1 287 ? 10.030 1.089 -1.774 1.00 98.75 287 ILE A C 1
ATOM 2303 O O . ILE A 1 287 ? 9.341 2.048 -1.440 1.00 98.75 287 ILE A O 1
ATOM 2307 N N . SER A 1 288 ? 11.292 1.247 -2.165 1.00 98.31 288 SER A N 1
ATOM 2308 C CA . SER A 1 288 ? 11.883 2.561 -2.426 1.00 98.31 288 SER A CA 1
ATOM 2309 C C . SER A 1 288 ? 12.379 2.603 -3.860 1.00 98.31 288 SER A C 1
ATOM 2311 O O . SER A 1 288 ? 13.145 1.737 -4.273 1.00 98.31 288 SER A O 1
ATOM 2313 N N . SER A 1 289 ? 11.967 3.619 -4.604 1.00 98.25 289 SER A N 1
ATOM 2314 C CA . SER A 1 289 ? 12.279 3.774 -6.019 1.00 98.25 289 SER A CA 1
ATOM 2315 C C . SER A 1 289 ? 12.883 5.157 -6.280 1.00 98.25 289 SER A C 1
ATOM 2317 O O . SER A 1 289 ? 12.551 6.162 -5.642 1.00 98.25 289 SER A O 1
ATOM 2319 N N . ARG A 1 290 ? 13.859 5.223 -7.185 1.00 97.31 290 ARG A N 1
ATOM 2320 C CA . ARG A 1 290 ? 14.565 6.465 -7.511 1.00 97.31 290 ARG A CA 1
ATOM 2321 C C . ARG A 1 290 ? 15.066 6.437 -8.943 1.00 97.31 290 ARG A C 1
ATOM 2323 O O . ARG A 1 290 ? 15.547 5.413 -9.416 1.00 97.31 290 ARG A O 1
ATOM 2330 N N . ILE A 1 291 ? 15.025 7.603 -9.580 1.00 97.19 291 ILE A N 1
ATOM 2331 C CA . ILE A 1 291 ? 15.702 7.865 -10.846 1.00 97.19 291 ILE A CA 1
ATOM 2332 C C . ILE A 1 291 ? 16.876 8.811 -10.607 1.00 97.19 291 ILE A C 1
ATOM 2334 O O . ILE A 1 291 ? 16.753 9.787 -9.865 1.00 97.19 291 ILE A O 1
ATOM 2338 N N . THR A 1 292 ? 18.026 8.530 -11.213 1.00 96.19 292 THR A N 1
ATOM 2339 C CA . THR A 1 292 ? 19.186 9.433 -11.227 1.00 96.19 292 THR A CA 1
ATOM 2340 C C . THR A 1 292 ? 19.972 9.214 -12.517 1.00 96.19 292 THR A C 1
ATOM 2342 O O . THR A 1 292 ? 20.419 8.103 -12.767 1.00 96.19 292 THR A O 1
ATOM 2345 N N . GLY A 1 293 ? 20.118 10.251 -13.350 1.00 92.69 293 GLY A N 1
ATOM 2346 C CA . GLY A 1 293 ? 20.970 10.209 -14.550 1.00 92.69 293 GLY A CA 1
ATOM 2347 C C . GLY A 1 293 ? 20.663 9.070 -15.533 1.00 92.69 293 GLY A C 1
ATOM 2348 O O . GLY A 1 293 ? 21.583 8.387 -15.962 1.00 92.69 293 GLY A O 1
ATOM 2349 N N . GLY A 1 294 ? 19.385 8.814 -15.844 1.00 95.12 294 GLY A N 1
ATOM 2350 C CA . GLY A 1 294 ? 18.989 7.708 -16.735 1.00 95.12 294 GLY A CA 1
ATOM 2351 C C . GLY A 1 294 ? 19.013 6.318 -16.083 1.00 95.12 294 GLY A C 1
ATOM 2352 O O . GLY A 1 294 ? 18.835 5.311 -16.761 1.00 95.12 294 GLY A O 1
ATOM 2353 N N . ILE A 1 295 ? 19.223 6.234 -14.766 1.00 97.62 295 ILE A N 1
ATOM 2354 C CA . ILE A 1 295 ? 19.193 4.979 -14.006 1.00 97.62 295 ILE A CA 1
ATOM 2355 C C . ILE A 1 295 ? 17.920 4.946 -13.173 1.00 97.62 295 ILE A C 1
ATOM 2357 O O . ILE A 1 295 ? 17.715 5.820 -12.330 1.00 97.62 295 ILE A O 1
ATOM 2361 N N . LEU A 1 296 ? 17.089 3.923 -13.371 1.00 98.44 296 LEU A N 1
ATOM 2362 C CA . LEU A 1 296 ? 15.987 3.580 -12.478 1.00 98.44 296 LEU A CA 1
ATOM 2363 C C . LEU A 1 296 ? 16.466 2.512 -11.493 1.00 98.44 296 LEU A C 1
ATOM 2365 O O . LEU A 1 296 ? 16.712 1.383 -11.903 1.00 98.44 296 LEU A O 1
ATOM 2369 N N . ASN A 1 297 ? 16.544 2.838 -10.203 1.00 98.62 297 ASN A N 1
ATOM 2370 C CA . ASN A 1 297 ? 16.818 1.883 -9.129 1.00 98.62 297 ASN A CA 1
ATOM 2371 C C . ASN A 1 297 ? 15.563 1.655 -8.281 1.00 98.62 297 ASN A C 1
ATOM 2373 O O . ASN A 1 297 ? 14.892 2.610 -7.877 1.00 98.62 297 ASN A O 1
ATOM 2377 N N . ILE A 1 298 ? 15.273 0.392 -7.978 1.00 98.88 298 ILE A N 1
ATOM 2378 C CA . ILE A 1 298 ? 14.238 0.001 -7.023 1.00 98.88 298 ILE A CA 1
ATOM 2379 C C . ILE A 1 298 ? 14.866 -0.921 -5.989 1.00 98.88 298 ILE A C 1
ATOM 2381 O O . ILE A 1 298 ? 15.491 -1.930 -6.315 1.00 98.88 298 ILE A O 1
ATOM 2385 N N . SER A 1 299 ? 14.676 -0.582 -4.724 1.00 98.81 299 SER A N 1
ATOM 2386 C CA . SER A 1 299 ? 15.183 -1.332 -3.586 1.00 98.81 299 SER A CA 1
ATOM 2387 C C . SER A 1 299 ? 14.035 -1.759 -2.681 1.00 98.81 299 SER A C 1
ATOM 2389 O O . SER A 1 299 ? 13.130 -0.972 -2.398 1.00 98.81 299 SER A O 1
ATOM 2391 N N . ILE A 1 300 ? 14.101 -2.999 -2.202 1.00 98.81 300 ILE A N 1
ATOM 2392 C CA . ILE A 1 300 ? 13.176 -3.528 -1.200 1.00 98.81 300 ILE A CA 1
ATOM 2393 C C . ILE A 1 300 ? 13.873 -3.470 0.152 1.00 98.81 300 ILE A C 1
ATOM 2395 O O . ILE A 1 300 ? 14.984 -3.981 0.309 1.00 98.81 300 ILE A O 1
ATOM 2399 N N . TYR A 1 301 ? 13.226 -2.848 1.128 1.00 98.69 301 TYR A N 1
ATOM 2400 C CA . TYR A 1 301 ? 13.712 -2.753 2.498 1.00 98.69 301 TYR A CA 1
ATOM 2401 C C . TYR A 1 301 ? 12.771 -3.457 3.472 1.00 98.69 301 TYR A C 1
ATOM 2403 O O . TYR A 1 301 ? 11.590 -3.646 3.191 1.00 98.69 301 TYR A O 1
ATOM 2411 N N . GLY A 1 302 ? 13.293 -3.814 4.638 1.00 97.88 302 GLY A N 1
ATOM 2412 C CA . GLY A 1 302 ? 12.503 -4.248 5.778 1.00 97.88 302 GLY A CA 1
ATOM 2413 C C . GLY A 1 302 ? 13.192 -3.926 7.108 1.00 97.88 302 GLY A C 1
ATOM 2414 O O . GLY A 1 302 ? 14.321 -3.415 7.137 1.00 97.88 302 GLY A O 1
ATOM 2415 N 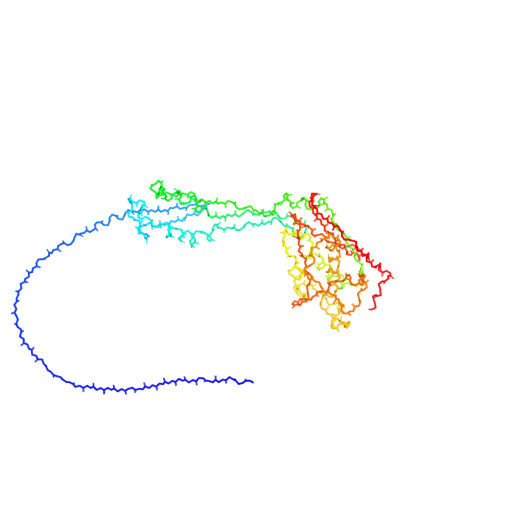N . PRO A 1 303 ? 12.530 -4.230 8.235 1.00 97.38 303 PRO A N 1
ATOM 2416 C CA . PRO A 1 303 ? 13.117 -4.048 9.557 1.00 97.38 303 PRO A CA 1
ATOM 2417 C C . PRO A 1 303 ? 14.338 -4.953 9.752 1.00 97.38 303 PRO A C 1
ATOM 2419 O O . PRO A 1 303 ? 14.452 -6.006 9.127 1.00 97.38 303 PRO A O 1
ATOM 2422 N N . LYS A 1 304 ? 15.236 -4.591 10.677 1.00 96.31 304 LYS A N 1
ATOM 2423 C CA . LYS A 1 304 ? 16.512 -5.298 10.909 1.00 96.31 304 LYS A CA 1
ATOM 2424 C C . LYS A 1 304 ? 16.382 -6.826 11.030 1.00 96.31 304 LYS A C 1
ATOM 2426 O O . LYS A 1 304 ? 17.207 -7.557 10.489 1.00 96.31 304 LYS A O 1
ATOM 2431 N N . LEU A 1 305 ? 15.343 -7.296 11.723 1.00 95.19 305 LEU A N 1
ATOM 2432 C CA . LEU A 1 305 ? 15.114 -8.714 12.030 1.00 95.19 305 LEU A CA 1
ATOM 2433 C C . LEU A 1 305 ? 14.288 -9.465 10.971 1.00 95.19 305 LEU A C 1
ATOM 2435 O O . LEU A 1 305 ? 13.840 -10.578 11.234 1.00 95.19 305 LEU A O 1
ATOM 2439 N N . ILE A 1 306 ? 14.039 -8.882 9.794 1.00 96.75 306 ILE A N 1
ATOM 2440 C CA . ILE A 1 306 ? 13.335 -9.606 8.733 1.00 96.75 306 ILE A CA 1
ATOM 2441 C C . ILE A 1 306 ? 14.210 -10.733 8.169 1.00 96.75 306 ILE A C 1
ATOM 2443 O O . ILE A 1 306 ? 15.378 -10.538 7.793 1.00 96.75 306 ILE A O 1
ATOM 2447 N N . MET A 1 307 ? 13.611 -11.917 8.108 1.00 95.62 307 MET A N 1
ATOM 2448 C CA . MET A 1 307 ? 14.199 -13.118 7.532 1.00 95.62 307 MET A CA 1
ATOM 2449 C C . MET A 1 307 ? 13.733 -13.245 6.085 1.00 95.62 307 MET A C 1
ATOM 2451 O O . MET A 1 307 ? 12.540 -13.171 5.810 1.00 95.62 307 MET A O 1
ATOM 2455 N N . HIS A 1 308 ? 14.682 -13.419 5.172 1.00 95.88 308 HIS A N 1
ATOM 2456 C CA . HIS A 1 308 ? 14.430 -13.654 3.752 1.00 95.88 308 HIS A CA 1
ATOM 2457 C C . HIS A 1 308 ? 15.573 -14.506 3.197 1.00 95.88 308 HIS A C 1
ATOM 2459 O O . HIS A 1 308 ? 16.673 -14.504 3.761 1.00 95.88 308 HIS A O 1
ATOM 2465 N N . LYS A 1 309 ? 15.307 -15.218 2.105 1.00 96.25 309 LYS A N 1
ATOM 2466 C CA . LYS A 1 309 ? 16.319 -15.912 1.313 1.00 96.25 309 LYS A CA 1
ATOM 2467 C C . LYS A 1 309 ? 16.381 -15.204 -0.042 1.00 96.25 309 LYS A C 1
ATOM 2469 O O . LYS A 1 309 ? 15.393 -15.294 -0.767 1.00 96.25 309 LYS A O 1
ATOM 2474 N N . PRO A 1 310 ? 17.463 -14.477 -0.359 1.00 96.38 310 PRO A N 1
ATOM 2475 C CA . PRO A 1 310 ? 17.558 -13.796 -1.637 1.00 96.38 310 PRO A CA 1
ATOM 2476 C C . PRO A 1 310 ? 17.697 -14.806 -2.781 1.00 96.38 310 PRO A C 1
ATOM 2478 O O . PRO A 1 310 ? 18.313 -15.861 -2.607 1.00 96.38 310 PRO A O 1
ATOM 2481 N N . ASN A 1 311 ? 17.138 -14.467 -3.940 1.00 97.62 311 ASN A N 1
ATOM 2482 C CA . ASN A 1 311 ? 17.356 -15.211 -5.178 1.00 97.62 311 ASN A CA 1
ATOM 2483 C C . ASN A 1 311 ? 18.541 -14.610 -5.938 1.00 97.62 311 ASN A C 1
ATOM 2485 O O . ASN A 1 311 ? 18.727 -13.390 -5.958 1.00 97.62 311 ASN A O 1
ATOM 2489 N N . GLU A 1 312 ? 19.323 -15.463 -6.594 1.00 96.81 312 GLU A N 1
ATOM 2490 C CA . GLU A 1 312 ? 20.315 -15.022 -7.570 1.00 96.81 312 GLU A CA 1
ATOM 2491 C C . GLU A 1 312 ? 19.606 -14.663 -8.875 1.00 96.81 312 GLU A C 1
ATOM 2493 O O . GLU A 1 312 ? 18.821 -15.450 -9.407 1.00 96.81 312 GLU A O 1
ATOM 2498 N N . ILE A 1 313 ? 19.864 -13.457 -9.377 1.00 96.81 313 ILE A N 1
ATOM 2499 C CA . ILE A 1 313 ? 19.264 -12.949 -10.610 1.00 96.81 313 ILE A CA 1
ATOM 2500 C C . ILE A 1 313 ? 20.345 -12.270 -11.459 1.00 96.81 313 ILE A C 1
ATOM 2502 O O . ILE A 1 313 ? 21.293 -11.722 -10.895 1.00 96.81 313 ILE A O 1
ATOM 2506 N N . PRO A 1 314 ? 20.231 -12.290 -12.797 1.00 96.75 314 PRO A N 1
ATOM 2507 C CA . PRO A 1 314 ? 21.202 -11.631 -13.661 1.00 96.75 314 PRO A CA 1
ATOM 2508 C C . PRO A 1 314 ? 21.056 -10.105 -13.609 1.00 96.75 314 PRO A C 1
ATOM 2510 O O . PRO A 1 314 ? 19.941 -9.572 -13.551 1.00 96.75 314 PRO A O 1
ATOM 2513 N N . ASP A 1 315 ? 22.185 -9.405 -13.696 1.00 96.06 315 ASP A N 1
ATOM 2514 C CA . ASP A 1 315 ? 22.224 -7.946 -13.794 1.00 96.06 315 ASP A CA 1
ATOM 2515 C C . ASP A 1 315 ? 21.562 -7.438 -15.082 1.00 96.06 315 ASP A C 1
ATOM 2517 O O . ASP A 1 315 ? 21.425 -8.160 -16.075 1.00 96.06 315 ASP A O 1
ATOM 2521 N N . SER A 1 316 ? 21.128 -6.178 -15.067 1.00 94.62 316 SER A N 1
ATOM 2522 C CA . SER A 1 316 ? 20.565 -5.552 -16.260 1.00 94.62 316 SER A CA 1
ATOM 2523 C C . SER A 1 316 ? 21.656 -5.212 -17.281 1.00 94.62 316 SER A C 1
ATOM 2525 O O . SER A 1 316 ? 22.774 -4.857 -16.895 1.00 94.62 316 SER A O 1
ATOM 2527 N N . PRO A 1 317 ? 21.350 -5.272 -18.591 1.00 92.25 317 PRO A N 1
ATOM 2528 C CA . PRO A 1 317 ? 22.288 -4.837 -19.616 1.00 92.25 317 PRO A CA 1
ATOM 2529 C C . PRO A 1 317 ? 22.625 -3.343 -19.456 1.00 92.25 317 PRO A C 1
ATOM 2531 O O . PRO A 1 317 ? 21.707 -2.530 -19.271 1.00 92.25 317 PRO A O 1
ATOM 2534 N N . PRO A 1 318 ? 23.907 -2.942 -19.551 1.00 87.62 318 PRO A N 1
ATOM 2535 C CA . PRO A 1 318 ? 24.292 -1.535 -19.542 1.00 87.62 318 PRO A CA 1
ATOM 2536 C C . PRO A 1 318 ? 23.707 -0.810 -20.758 1.00 87.62 318 PRO A C 1
ATOM 2538 O O . PRO A 1 318 ? 23.481 -1.421 -21.800 1.00 87.62 318 PRO A O 1
ATOM 2541 N N . LEU A 1 319 ? 23.519 0.511 -20.655 1.00 83.69 319 LEU A N 1
ATOM 2542 C CA . LEU A 1 319 ? 22.906 1.313 -21.725 1.00 83.69 319 LEU A CA 1
ATOM 2543 C C . LEU A 1 319 ? 23.620 1.165 -23.084 1.00 83.69 319 LEU A C 1
ATOM 2545 O O . LEU A 1 319 ? 22.966 1.175 -24.116 1.00 83.69 319 LEU A O 1
ATOM 2549 N N . SER A 1 320 ? 24.942 0.961 -23.091 1.00 78.75 320 SER A N 1
ATOM 2550 C CA . SER A 1 320 ? 25.738 0.751 -24.312 1.00 78.75 320 SER A CA 1
ATOM 2551 C C . SER A 1 320 ? 25.408 -0.531 -25.085 1.00 78.75 320 SER A C 1
ATOM 2553 O O . SER A 1 320 ? 25.840 -0.672 -26.223 1.00 78.75 320 SER A O 1
ATOM 2555 N N . GLN A 1 321 ? 24.685 -1.467 -24.470 1.00 74.19 321 GLN A N 1
ATOM 2556 C CA . GLN A 1 321 ? 24.264 -2.739 -25.063 1.00 74.19 321 GLN A CA 1
ATOM 2557 C C . GLN A 1 321 ? 22.755 -2.775 -25.334 1.00 74.19 321 GLN A C 1
ATOM 2559 O O . GLN A 1 321 ? 22.218 -3.819 -25.700 1.00 74.19 321 GLN A O 1
ATOM 2564 N N . GLN A 1 322 ? 22.059 -1.657 -25.117 1.00 78.62 322 GLN A N 1
ATOM 2565 C CA . GLN A 1 322 ? 20.637 -1.546 -25.393 1.00 78.62 322 GLN A CA 1
ATOM 2566 C C . GLN A 1 322 ? 20.451 -0.942 -26.784 1.00 78.62 322 GLN A C 1
ATOM 2568 O O . GLN A 1 322 ? 20.674 0.251 -26.976 1.00 78.62 322 GLN A O 1
ATOM 2573 N N . ASP A 1 323 ? 20.021 -1.758 -27.746 1.00 59.62 323 ASP A N 1
ATOM 2574 C CA . ASP A 1 323 ? 19.560 -1.254 -29.039 1.00 59.62 323 ASP A CA 1
ATOM 2575 C C . ASP A 1 323 ? 18.221 -0.530 -28.837 1.00 59.62 323 ASP A C 1
ATOM 2577 O O . ASP A 1 323 ? 17.142 -1.126 -28.875 1.00 59.62 323 ASP A O 1
ATOM 2581 N N . GLU A 1 324 ? 18.280 0.782 -28.601 1.00 56.50 324 GLU A N 1
ATOM 2582 C CA . GLU A 1 324 ? 17.120 1.671 -28.713 1.00 56.50 324 GLU A CA 1
ATOM 2583 C C . GLU A 1 324 ? 16.813 1.943 -30.203 1.00 56.50 324 GLU A C 1
ATOM 2585 O O . GLU A 1 324 ? 16.786 3.092 -30.638 1.00 56.50 324 GLU A O 1
ATOM 2590 N N . SER A 1 325 ? 16.628 0.887 -31.010 1.00 44.56 325 SER A N 1
ATOM 2591 C CA . SER A 1 325 ? 16.159 1.005 -32.402 1.00 44.56 325 SER A CA 1
ATOM 2592 C C . SER A 1 325 ? 14.714 1.437 -32.423 1.00 44.56 325 SER A C 1
ATOM 2594 O O . SER A 1 325 ? 13.925 0.745 -31.736 1.00 44.56 325 SER A O 1
#

Sequence (325 aa):
MKKPALVTFISTMCLFILSCTPMQASQKETPLQEKTTPSQTKHQLDAKLMFQHENQVWELELGDIGFDGVDPTSLDHELVHSWIRTEVAPQVEKEPISAFFKNRKLIPEEYGYKIDYVAIEEALQNVHQVLNQPQELPLTRLQPQITQQKALTLKQKRLASYQTYFNPNNENRSHNISLSTHAIDHMIVLPGQTFSFNDVVGIRTTERGYLPARIIVKGEYSEGIGGGICQTSSTLFNSVDQAGLQIVQRYSHSKHVAYVPKDRDATVSWGGYDFKFRNQFNKPILISSRITGGILNISIYGPKLIMHKPNEIPDSPPLSQQDES